Protein AF-A0A6C0K1V7-F1 (afdb_monomer_lite)

pLDDT: mean 80.28, std 16.01, range [31.86, 97.81]

Radius of gyration: 19.81 Å; chains: 1; bounding box: 45×46×51 Å

Foldseek 3Di:
DDQDDPVVLVVVLVPDDDPVVSLVSLLVSLLVDDCVVVVHDDDLVSVLSNLVSCVVCVVVDDPPPVSSVVSLVVVLVVLVVCVVVPPDDLLVVLSSLSVQCSNCQVVVPLVSLVVSVVVLLVLCQVFQDLQLFGNQCVQQQHVLSRLSSLLSSLVSVVSCVVRNPDPDLQQCDQHPNGDGNVSNLVSCQCVLLVVDKGQGRQPHPDPVSVVDPRHRPIDASVSNQSSLVSCCVNDVVSVVSNVSHDD

Sequence (247 aa):
MNPTTPTELLDEISQMDSCFQKKFHLIRLCIDYDPMKYDLPMNLHVFHEFLRVYMVYRSNFRKKDDRILMFVQRFIAYGTSMRDQYHVNHSEYLLFLRLWMFLGILKSDNAMIRQVHLDLIHYLDDHLLNTGMLRNAMEHDSLEYHISDLHRIIRLVRILQSYGYFHFDYLRYKNNNGTSLLKSFGFLLPYLKGEKRHYLYLHTIFQHDRKSPRFGSLWDPVSAKPLLLSAITLHKKIDELLSLLPS

Structure (mmCIF, N/CA/C/O backbone):
data_AF-A0A6C0K1V7-F1
#
_entry.id   AF-A0A6C0K1V7-F1
#
loop_
_atom_site.group_PDB
_atom_site.id
_atom_site.type_symbol
_atom_site.label_atom_id
_atom_site.label_alt_id
_atom_site.label_comp_id
_atom_site.label_asym_id
_atom_site.label_entity_id
_atom_site.label_seq_id
_atom_site.pdbx_PDB_ins_code
_atom_site.Cartn_x
_atom_site.Cartn_y
_atom_site.Cartn_z
_atom_site.occupancy
_atom_site.B_iso_or_equiv
_atom_site.auth_seq_id
_atom_site.auth_comp_id
_atom_site.auth_asym_id
_atom_site.auth_atom_id
_atom_site.pdbx_PDB_model_num
ATOM 1 N N . MET A 1 1 ? -10.021 -28.910 24.679 1.00 34.22 1 MET A N 1
ATOM 2 C CA . MET A 1 1 ? -9.639 -29.365 23.327 1.00 34.22 1 MET A CA 1
ATOM 3 C C . MET A 1 1 ? -8.235 -28.852 23.062 1.00 34.22 1 MET A C 1
ATOM 5 O O . MET A 1 1 ? -7.955 -27.723 23.450 1.00 34.22 1 MET A O 1
ATOM 9 N N . ASN A 1 2 ? -7.352 -29.707 22.545 1.00 31.86 2 ASN A N 1
ATOM 10 C CA . ASN A 1 2 ? -5.963 -29.356 22.224 1.00 31.86 2 ASN A CA 1
ATOM 11 C C . ASN A 1 2 ? -5.915 -28.261 21.143 1.00 31.86 2 ASN A C 1
ATOM 13 O O . ASN A 1 2 ? -6.859 -28.183 20.355 1.00 31.86 2 ASN A O 1
ATOM 17 N N . PRO A 1 3 ? -4.863 -27.422 21.093 1.00 37.28 3 PRO A N 1
ATOM 18 C CA . PRO A 1 3 ? -4.734 -26.430 20.035 1.00 37.28 3 PRO A CA 1
ATOM 19 C C . PRO A 1 3 ? -4.478 -27.156 18.709 1.00 37.28 3 PRO A C 1
ATOM 21 O O . PRO A 1 3 ? -3.504 -27.896 18.582 1.00 37.28 3 PRO A O 1
ATOM 24 N N . THR A 1 4 ? -5.383 -26.974 17.749 1.00 49.06 4 THR A N 1
ATOM 25 C CA . THR A 1 4 ? -5.238 -27.440 16.368 1.00 49.06 4 THR A CA 1
ATOM 26 C C . THR A 1 4 ? -4.077 -26.710 15.702 1.00 49.06 4 THR A C 1
ATOM 28 O O . THR A 1 4 ? -3.857 -25.514 15.913 1.00 49.06 4 THR A O 1
ATOM 31 N N . THR A 1 5 ? -3.299 -27.436 14.909 1.00 49.84 5 THR A N 1
ATOM 32 C CA . THR A 1 5 ? -2.197 -26.855 14.140 1.00 49.84 5 THR A CA 1
ATOM 33 C C . THR A 1 5 ? -2.743 -25.896 13.065 1.00 49.84 5 THR A C 1
ATOM 35 O O . THR A 1 5 ? -3.870 -26.074 12.595 1.00 49.84 5 THR A O 1
ATOM 38 N N . PRO A 1 6 ? -1.969 -24.882 12.620 1.00 43.38 6 PRO A N 1
ATOM 39 C CA . PRO A 1 6 ? -2.390 -23.955 11.560 1.00 43.38 6 PRO A CA 1
ATOM 40 C C . PRO A 1 6 ? -2.862 -24.639 10.268 1.00 43.38 6 PRO A C 1
ATOM 42 O O . PRO A 1 6 ? -3.682 -24.079 9.546 1.00 43.38 6 PRO A O 1
ATOM 45 N N . THR A 1 7 ? -2.363 -25.843 9.983 1.00 43.53 7 THR A N 1
ATOM 46 C CA . THR A 1 7 ? -2.723 -26.630 8.799 1.00 43.53 7 THR A CA 1
ATOM 47 C C . THR A 1 7 ? -4.112 -27.260 8.933 1.00 43.53 7 THR A C 1
ATOM 49 O O . THR A 1 7 ? -4.932 -27.111 8.034 1.00 43.53 7 THR A O 1
ATOM 52 N N . GLU A 1 8 ? -4.430 -27.857 10.085 1.00 46.50 8 GLU A N 1
ATOM 53 C CA . GLU A 1 8 ? -5.755 -28.444 10.365 1.00 46.50 8 GLU A CA 1
ATOM 54 C C . GLU A 1 8 ? -6.866 -27.378 10.370 1.00 46.50 8 GLU A C 1
ATOM 56 O O . GLU A 1 8 ? -7.993 -27.621 9.941 1.00 46.50 8 GLU A O 1
ATOM 61 N N . LEU A 1 9 ? -6.525 -26.158 10.796 1.00 50.16 9 LEU A N 1
ATOM 62 C CA . LEU A 1 9 ? -7.406 -24.988 10.765 1.00 50.16 9 LEU A CA 1
ATOM 63 C C . LEU A 1 9 ? -7.797 -24.582 9.337 1.00 50.16 9 LEU A C 1
ATOM 65 O O . LEU A 1 9 ? -8.953 -24.244 9.076 1.00 50.16 9 LEU A O 1
ATOM 69 N N . LEU A 1 10 ? -6.839 -24.599 8.406 1.00 47.59 10 LEU A N 1
ATOM 70 C CA . LEU A 1 10 ? -7.075 -24.237 7.006 1.00 47.59 10 LEU A CA 1
ATOM 71 C C . LEU A 1 10 ? -7.935 -25.283 6.287 1.00 47.59 10 LEU A C 1
ATOM 73 O O . LEU A 1 10 ? -8.787 -24.909 5.474 1.00 47.59 10 LEU A O 1
ATOM 77 N N . ASP A 1 11 ? -7.776 -26.558 6.643 1.00 51.25 11 ASP A N 1
ATOM 78 C CA . ASP A 1 11 ? -8.581 -27.654 6.109 1.00 51.25 11 ASP A CA 1
ATOM 79 C C . ASP A 1 11 ? -10.046 -27.562 6.568 1.00 51.25 11 ASP A C 1
ATOM 81 O O . ASP A 1 11 ? -10.944 -27.655 5.729 1.00 51.25 11 ASP A O 1
ATOM 85 N N . GLU A 1 12 ? -10.326 -27.252 7.840 1.00 49.56 12 GLU A N 1
ATOM 86 C CA . GLU A 1 12 ? -11.704 -27.011 8.314 1.00 49.56 12 GLU A CA 1
ATOM 87 C C . GLU A 1 12 ? -12.371 -25.816 7.613 1.00 49.56 12 GLU A C 1
ATOM 89 O O . GLU A 1 12 ? -13.542 -25.872 7.228 1.00 49.56 12 GLU A O 1
ATOM 94 N N . ILE A 1 13 ? -11.628 -24.724 7.403 1.00 50.19 13 ILE A N 1
ATOM 95 C CA . ILE A 1 13 ? -12.128 -23.531 6.703 1.00 50.19 13 ILE A CA 1
ATOM 96 C C . ILE A 1 13 ? -12.437 -23.853 5.232 1.00 50.19 13 ILE A C 1
ATOM 98 O O . ILE A 1 13 ? -13.369 -23.286 4.646 1.00 50.19 13 ILE A O 1
ATOM 102 N N . SER A 1 14 ? -11.680 -24.759 4.610 1.00 52.41 14 SER A N 1
ATOM 103 C CA . SER A 1 14 ? -11.888 -25.143 3.213 1.00 52.41 14 SER A CA 1
ATOM 104 C C . SER A 1 14 ? -13.256 -25.808 2.990 1.00 52.41 14 SER A C 1
ATOM 106 O O . SER A 1 14 ? -13.900 -25.506 1.981 1.00 52.41 14 SER A O 1
ATOM 108 N N . GLN A 1 15 ? -13.749 -26.571 3.974 1.00 54.84 15 GLN A N 1
ATOM 109 C CA . GLN A 1 15 ? -14.965 -27.392 3.889 1.00 54.84 15 GLN A CA 1
ATOM 110 C C . GLN A 1 15 ? -16.284 -26.658 4.186 1.00 54.84 15 GLN A C 1
ATOM 112 O O . GLN A 1 15 ? -17.349 -27.239 4.020 1.00 54.84 15 GLN A O 1
ATOM 117 N N . MET A 1 16 ? -16.263 -25.394 4.621 1.00 66.25 16 MET A N 1
ATOM 118 C CA . MET A 1 16 ? -17.508 -24.674 4.940 1.00 66.25 16 MET A CA 1
ATOM 119 C C . MET A 1 16 ? -18.212 -24.114 3.692 1.00 66.25 16 MET A C 1
ATOM 121 O O . MET A 1 16 ? -17.565 -23.606 2.778 1.00 66.25 16 MET A O 1
ATOM 125 N N . ASP A 1 17 ? -19.544 -24.109 3.677 1.00 47.03 17 ASP A N 1
ATOM 126 C CA . ASP A 1 17 ? -20.318 -23.790 2.464 1.00 47.03 17 ASP A CA 1
ATOM 127 C C . ASP A 1 17 ? -20.457 -22.290 2.160 1.00 47.03 17 ASP A C 1
ATOM 129 O O . ASP A 1 17 ? -20.729 -21.902 1.024 1.00 47.03 17 ASP A O 1
ATOM 133 N N . SER A 1 18 ? -20.235 -21.402 3.139 1.00 65.19 18 SER A N 1
ATOM 134 C CA . SER A 1 18 ? -20.349 -19.952 2.923 1.00 65.19 18 SER A CA 1
ATOM 135 C C . SER A 1 18 ? -19.128 -19.157 3.383 1.00 65.19 18 SER A C 1
ATOM 137 O O . SER A 1 18 ? -18.539 -19.394 4.436 1.00 65.19 18 SER A O 1
ATOM 139 N N . CYS A 1 19 ? -18.785 -18.118 2.614 1.00 55.62 19 CYS A N 1
ATOM 140 C CA . CYS A 1 19 ? -17.729 -17.156 2.955 1.00 55.62 19 CYS A CA 1
ATOM 141 C C . CYS A 1 19 ? -17.974 -16.479 4.320 1.00 55.62 19 CYS A C 1
ATOM 143 O O . CYS A 1 19 ? -17.026 -16.123 5.019 1.00 55.62 19 CYS A O 1
ATOM 145 N N . PHE A 1 20 ? -19.241 -16.337 4.722 1.00 52.03 20 PHE A N 1
ATOM 146 C CA . PHE A 1 20 ? -19.631 -15.822 6.032 1.00 52.03 20 PHE A CA 1
ATOM 147 C C . PHE A 1 20 ? -19.302 -16.809 7.162 1.00 52.03 20 PHE A C 1
ATOM 149 O O . PHE A 1 20 ? -18.640 -16.418 8.120 1.00 52.03 20 PHE A O 1
ATOM 156 N N . GLN A 1 21 ? -19.669 -18.089 7.027 1.00 59.97 21 GLN A N 1
ATOM 157 C CA . GLN A 1 21 ? -19.327 -19.126 8.011 1.00 59.97 21 GLN A CA 1
ATOM 158 C C . GLN A 1 21 ? -17.813 -19.330 8.115 1.00 59.97 21 GLN A C 1
ATOM 160 O O . GLN A 1 21 ? -17.299 -19.361 9.228 1.00 59.97 21 GLN A O 1
ATOM 165 N N . LYS A 1 22 ? -17.087 -19.331 6.986 1.00 61.38 22 LYS A N 1
ATOM 166 C CA . LYS A 1 22 ? -15.612 -19.384 6.965 1.00 61.38 22 LYS A CA 1
ATOM 167 C C . LYS A 1 22 ? -14.988 -18.263 7.789 1.00 61.38 22 LYS A C 1
ATOM 169 O O . LYS A 1 22 ? -14.119 -18.506 8.617 1.00 61.38 22 LYS A O 1
ATOM 174 N N . LYS A 1 23 ? -15.451 -17.025 7.586 1.00 59.00 23 LYS A N 1
ATOM 175 C CA . LYS A 1 23 ? -14.943 -15.834 8.288 1.00 59.00 23 LYS A CA 1
ATOM 176 C C . LYS A 1 23 ? -15.337 -15.804 9.767 1.00 59.00 23 LYS A C 1
ATOM 178 O O . LYS A 1 23 ? -14.547 -15.351 10.589 1.00 59.00 23 LYS A O 1
ATOM 183 N N . PHE A 1 24 ? -16.529 -16.291 10.105 1.00 61.25 24 PHE A N 1
ATOM 184 C CA . PHE A 1 24 ? -17.003 -16.388 11.486 1.00 61.25 24 PHE A CA 1
ATOM 185 C C . PHE A 1 24 ? -16.270 -17.489 12.269 1.00 61.25 24 PHE A C 1
ATOM 187 O O . PHE A 1 24 ? -15.905 -17.278 13.424 1.00 61.25 24 PHE A O 1
ATOM 194 N N . HIS A 1 25 ? -15.980 -18.626 11.629 1.00 64.69 25 HIS A N 1
ATOM 195 C CA . HIS A 1 25 ? -15.131 -19.678 12.194 1.00 64.69 25 HIS A CA 1
ATOM 196 C C . HIS A 1 25 ? -13.715 -19.165 12.434 1.00 64.69 25 HIS A C 1
ATOM 198 O O . HIS A 1 25 ? -13.193 -19.328 13.526 1.00 64.69 25 HIS A O 1
ATOM 204 N N . LEU A 1 26 ? -13.140 -18.422 11.483 1.00 61.44 26 LEU A N 1
ATOM 205 C CA . LEU A 1 26 ? -11.826 -17.787 11.638 1.00 61.44 26 LEU A CA 1
ATOM 206 C C . LEU A 1 26 ? -11.765 -16.843 12.851 1.00 61.44 26 LEU A C 1
ATOM 208 O O . LEU A 1 26 ? -10.796 -16.862 13.601 1.00 61.44 26 LEU A O 1
ATOM 212 N N . ILE A 1 27 ? -12.820 -16.053 13.079 1.00 62.84 27 ILE A N 1
ATOM 213 C CA . ILE A 1 27 ? -12.952 -15.221 14.285 1.00 62.84 27 ILE A CA 1
ATOM 214 C C . ILE A 1 27 ? -12.975 -16.084 15.545 1.00 62.84 27 ILE A C 1
ATOM 216 O O . ILE A 1 27 ? -12.261 -15.781 16.495 1.00 62.84 27 ILE A O 1
ATOM 220 N N . ARG A 1 28 ? -13.774 -17.154 15.555 1.00 63.22 28 ARG A N 1
ATOM 221 C CA . ARG A 1 28 ? -13.895 -18.059 16.703 1.00 63.22 28 ARG A CA 1
ATOM 222 C C . ARG A 1 28 ? -12.568 -18.745 17.030 1.00 63.22 28 ARG A C 1
ATOM 224 O O . ARG A 1 28 ? -12.167 -18.773 18.186 1.00 63.22 28 ARG A O 1
ATOM 231 N N . LEU A 1 29 ? -11.850 -19.189 16.007 1.00 62.19 29 LEU A N 1
ATOM 232 C CA . LEU A 1 29 ? -10.531 -19.797 16.121 1.00 62.19 29 LEU A CA 1
ATOM 233 C C . LEU A 1 29 ? -9.482 -18.806 16.637 1.00 62.19 29 LEU A C 1
ATOM 235 O O . LEU A 1 29 ? -8.700 -19.165 17.505 1.00 62.19 29 LEU A O 1
ATOM 239 N N . CYS A 1 30 ? -9.502 -17.547 16.189 1.00 60.88 30 CYS A N 1
ATOM 240 C CA . CYS A 1 30 ? -8.636 -16.497 16.738 1.00 60.88 30 CYS A CA 1
ATOM 241 C C . CYS A 1 30 ? -8.960 -16.138 18.200 1.00 60.88 30 CYS A C 1
ATOM 243 O O . CYS A 1 30 ? -8.092 -15.630 18.896 1.00 60.88 30 CYS A O 1
ATOM 245 N N . ILE A 1 31 ? -10.196 -16.359 18.664 1.00 60.88 31 ILE A N 1
ATOM 246 C CA . ILE A 1 31 ? -10.579 -16.165 20.074 1.00 60.88 31 ILE A CA 1
ATOM 247 C C . ILE A 1 31 ? -10.103 -17.343 20.927 1.00 60.88 31 ILE A C 1
ATOM 249 O O . ILE A 1 31 ? -9.635 -17.144 22.046 1.00 60.88 31 ILE A O 1
ATOM 253 N N . ASP A 1 32 ? -10.251 -18.564 20.411 1.00 61.41 32 ASP A N 1
ATOM 254 C CA . ASP A 1 32 ? -9.863 -19.787 21.115 1.00 61.41 32 ASP A CA 1
ATOM 255 C C . ASP A 1 32 ? -8.330 -19.985 21.107 1.00 61.41 32 ASP A C 1
ATOM 257 O O . ASP A 1 32 ? -7.765 -20.572 22.034 1.00 61.41 32 ASP A O 1
ATOM 261 N N . TYR A 1 33 ? -7.642 -19.427 20.107 1.00 58.75 33 TYR A N 1
ATOM 262 C CA . TYR A 1 33 ? -6.191 -19.312 20.035 1.00 58.75 33 TYR A CA 1
ATOM 263 C C . TYR A 1 33 ? -5.737 -18.015 20.717 1.00 58.75 33 TYR A C 1
ATOM 265 O O . TYR A 1 33 ? -5.764 -16.947 20.118 1.00 58.75 33 TYR A O 1
ATOM 273 N N . ASP A 1 34 ? -5.316 -18.097 21.982 1.00 59.75 34 ASP A N 1
ATOM 274 C CA . ASP A 1 34 ? -4.749 -16.964 22.724 1.00 59.75 34 ASP A CA 1
ATOM 275 C C . ASP A 1 34 ? -3.219 -16.919 22.524 1.00 59.75 34 ASP A C 1
ATOM 277 O O . ASP A 1 34 ? -2.497 -17.590 23.265 1.00 59.75 34 ASP A O 1
ATOM 281 N N . PRO A 1 35 ? -2.678 -16.159 21.549 1.00 54.22 35 PRO A N 1
ATOM 282 C CA . PRO A 1 35 ? -1.235 -16.098 21.309 1.00 54.22 35 PRO A CA 1
ATOM 283 C C . PRO A 1 35 ? -0.449 -15.610 22.536 1.00 54.22 35 PRO A C 1
ATOM 285 O O . PRO A 1 35 ? 0.713 -15.975 22.682 1.00 54.22 35 PRO A O 1
ATOM 288 N N . MET A 1 36 ? -1.085 -14.869 23.457 1.00 55.22 36 MET A N 1
ATOM 289 C CA . MET A 1 36 ? -0.475 -14.443 24.725 1.00 55.22 36 MET A CA 1
ATOM 290 C C . MET A 1 36 ? -0.367 -15.579 25.745 1.00 55.22 36 MET A C 1
ATOM 292 O O . MET A 1 36 ? 0.518 -15.559 26.592 1.00 55.22 36 MET A O 1
ATOM 296 N N . LYS A 1 37 ? -1.254 -16.578 25.682 1.00 58.06 37 LYS A N 1
ATOM 297 C CA . LYS A 1 37 ? -1.189 -17.763 26.548 1.00 58.06 37 LYS A CA 1
ATOM 298 C C . LYS A 1 37 ? -0.054 -18.705 26.147 1.00 58.06 37 LYS A C 1
ATOM 300 O O . LYS A 1 37 ? 0.434 -19.454 26.988 1.00 58.06 37 LYS A O 1
ATOM 305 N N . TYR A 1 38 ? 0.327 -18.690 24.873 1.00 54.53 38 TYR A N 1
ATOM 306 C CA . TYR A 1 38 ? 1.280 -19.642 24.304 1.00 54.53 38 TYR A CA 1
ATOM 307 C C . TYR A 1 38 ? 2.647 -19.032 23.977 1.00 54.53 38 TYR A C 1
ATOM 309 O O . TYR A 1 38 ? 3.495 -19.751 23.461 1.00 54.53 38 TYR A O 1
ATOM 317 N N . ASP A 1 39 ? 2.863 -17.746 24.277 1.00 55.47 39 ASP A N 1
ATOM 318 C CA . ASP A 1 39 ? 4.100 -17.009 23.964 1.00 55.47 39 ASP A CA 1
ATOM 319 C C . ASP A 1 39 ? 4.527 -17.174 22.491 1.00 55.47 39 ASP A C 1
ATOM 321 O O . ASP A 1 39 ? 5.703 -17.263 22.139 1.00 55.47 39 ASP A O 1
ATOM 325 N N . LEU A 1 40 ? 3.530 -17.284 21.604 1.00 52.06 40 LEU A N 1
ATOM 326 C CA . LEU A 1 40 ? 3.755 -17.511 20.183 1.00 52.06 40 LEU A CA 1
ATOM 327 C C . LEU A 1 40 ? 3.828 -16.163 19.463 1.00 52.06 40 LEU A C 1
ATOM 329 O O . LEU A 1 40 ? 2.937 -15.325 19.655 1.00 52.06 40 LEU A O 1
ATOM 333 N N . PRO A 1 41 ? 4.833 -15.950 18.591 1.00 57.72 41 PRO A N 1
ATOM 334 C CA . PRO A 1 41 ? 4.918 -14.734 17.801 1.00 57.72 41 PRO A CA 1
ATOM 335 C C . PRO A 1 41 ? 3.650 -14.604 16.958 1.00 57.72 41 PRO A C 1
ATOM 337 O O . PRO A 1 41 ? 3.288 -15.488 16.175 1.00 57.72 41 PRO A O 1
ATOM 340 N N . MET A 1 42 ? 2.925 -13.509 17.165 1.00 64.31 42 MET A N 1
ATOM 341 C CA . MET A 1 42 ? 1.619 -13.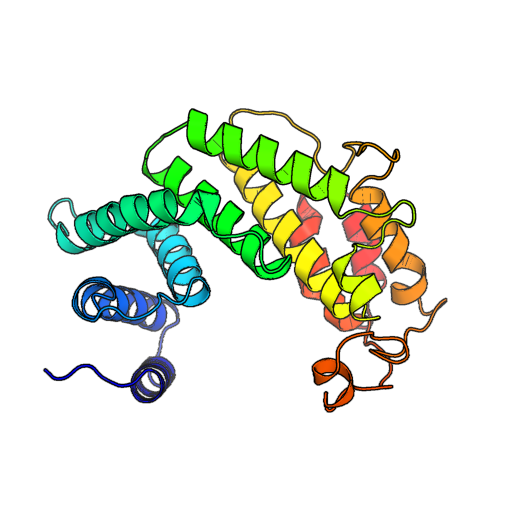338 16.554 1.00 64.31 42 MET A CA 1
ATOM 342 C C . MET A 1 42 ? 1.761 -13.020 15.068 1.00 64.31 42 MET A C 1
ATOM 344 O O . MET A 1 42 ? 2.436 -12.068 14.680 1.00 64.31 42 MET A O 1
ATOM 348 N N . ASN A 1 43 ? 1.077 -13.786 14.219 1.00 72.44 43 ASN A N 1
ATOM 349 C CA . ASN A 1 43 ? 1.079 -13.532 12.786 1.00 72.44 43 ASN A CA 1
ATOM 350 C C . ASN A 1 43 ? 0.224 -12.289 12.459 1.00 72.44 43 ASN A C 1
ATOM 352 O O . ASN A 1 43 ? -1.010 -12.350 12.444 1.00 72.44 43 ASN A O 1
ATOM 356 N N . LEU A 1 44 ? 0.886 -11.164 12.159 1.00 72.88 44 LEU A N 1
ATOM 357 C CA . LEU A 1 44 ? 0.238 -9.886 11.832 1.00 72.88 44 LEU A CA 1
ATOM 358 C C . LEU A 1 44 ? -0.758 -9.986 10.663 1.00 72.88 44 LEU A C 1
ATOM 360 O O . LEU A 1 44 ? -1.724 -9.223 10.616 1.00 72.88 44 LEU A O 1
ATOM 364 N N . HIS A 1 45 ? -0.561 -10.918 9.723 1.00 74.50 45 HIS A N 1
ATOM 365 C CA . HIS A 1 45 ? -1.477 -11.113 8.598 1.00 74.50 45 HIS A CA 1
ATOM 366 C C . HIS A 1 45 ? -2.804 -11.727 9.038 1.00 74.50 45 HIS A C 1
ATOM 368 O O . HIS A 1 45 ? -3.861 -11.222 8.661 1.00 74.50 45 HIS A O 1
ATOM 374 N N . VAL A 1 46 ? -2.756 -12.780 9.859 1.00 72.44 46 VAL A N 1
ATOM 375 C CA . VAL A 1 46 ? -3.960 -13.423 10.415 1.00 72.44 46 VAL A CA 1
ATOM 376 C C . VAL A 1 46 ? -4.755 -12.405 11.224 1.00 72.44 46 VAL A C 1
ATOM 378 O O . VAL A 1 46 ? -5.969 -12.270 11.066 1.00 72.44 46 VAL A O 1
ATOM 381 N N . PHE A 1 47 ? -4.052 -11.617 12.033 1.00 74.12 47 PHE A N 1
ATOM 382 C CA . PHE A 1 47 ? -4.684 -10.607 12.861 1.00 74.12 47 PHE A CA 1
ATOM 383 C C . PHE A 1 47 ? -5.286 -9.448 12.051 1.00 74.12 47 PHE A C 1
ATOM 385 O O . PHE A 1 47 ? -6.394 -8.990 12.331 1.00 74.12 47 PHE A O 1
ATOM 392 N N . HIS A 1 48 ? -4.599 -8.993 11.002 1.00 77.69 48 HIS A N 1
ATOM 393 C CA . HIS A 1 48 ? -5.148 -8.000 10.083 1.00 77.69 48 HIS A CA 1
ATOM 394 C C . HIS A 1 48 ? -6.476 -8.457 9.471 1.00 77.69 48 HIS A C 1
ATOM 396 O O . HIS A 1 48 ? -7.433 -7.681 9.401 1.00 77.69 48 HIS A O 1
ATOM 402 N N . GLU A 1 49 ? -6.543 -9.715 9.041 1.00 75.25 49 GLU A N 1
ATOM 403 C CA . GLU A 1 49 ? -7.772 -10.289 8.503 1.00 75.25 49 GLU A CA 1
ATOM 404 C C . GLU A 1 49 ? -8.869 -10.380 9.564 1.00 75.25 49 GLU A C 1
ATOM 406 O O . GLU A 1 49 ? -10.002 -9.978 9.291 1.00 75.25 49 GLU A O 1
ATOM 411 N N . PHE A 1 50 ? -8.526 -10.793 10.786 1.00 77.31 50 PHE A N 1
ATOM 412 C CA . PHE A 1 50 ? -9.446 -10.772 11.921 1.00 77.31 50 PHE A CA 1
ATOM 413 C C . PHE A 1 50 ? -10.037 -9.376 12.152 1.00 77.31 50 PHE A C 1
ATOM 415 O O . PHE A 1 50 ? -11.259 -9.236 12.154 1.00 77.31 50 PHE A O 1
ATOM 422 N N . LEU A 1 51 ? -9.208 -8.331 12.285 1.00 77.88 51 LEU A N 1
ATOM 423 C CA . LEU A 1 51 ? -9.699 -6.971 12.536 1.00 77.88 51 LEU A CA 1
ATOM 424 C C . LEU A 1 51 ? -10.589 -6.461 11.412 1.00 77.88 51 LEU A C 1
ATOM 426 O O . LEU A 1 51 ? -11.614 -5.836 11.677 1.00 77.88 51 LEU A O 1
ATOM 430 N N . ARG A 1 52 ? -10.226 -6.746 10.159 1.00 77.50 52 ARG A N 1
ATOM 431 C CA . ARG A 1 52 ? -11.028 -6.351 9.001 1.00 77.50 52 ARG A CA 1
ATOM 432 C C . ARG A 1 52 ? -12.423 -6.969 9.062 1.00 77.50 52 ARG A C 1
ATOM 434 O O . ARG A 1 52 ? -13.407 -6.276 8.816 1.00 77.50 52 ARG A O 1
ATOM 441 N N . VAL A 1 53 ? -12.515 -8.257 9.392 1.00 77.06 53 VAL A N 1
ATOM 442 C CA . VAL A 1 53 ? -13.802 -8.948 9.539 1.00 77.06 53 VAL A CA 1
ATOM 443 C C . VAL A 1 53 ? -14.549 -8.421 10.767 1.00 77.06 53 VAL A C 1
ATOM 445 O O . VAL A 1 53 ? -15.721 -8.065 10.654 1.00 77.06 53 VAL A O 1
ATOM 448 N N . TYR A 1 54 ? -13.875 -8.287 11.910 1.00 78.06 54 TYR A N 1
ATOM 449 C CA . TYR A 1 54 ? -14.461 -7.750 13.135 1.00 78.06 54 TYR A CA 1
ATOM 450 C C . TYR A 1 54 ? -15.069 -6.363 12.912 1.00 78.06 54 TYR A C 1
ATOM 452 O O . TYR A 1 54 ? -16.224 -6.152 13.256 1.00 78.06 54 TYR A O 1
ATOM 460 N N . MET A 1 55 ? -14.357 -5.434 12.267 1.00 78.62 55 MET A N 1
ATOM 461 C CA . MET A 1 55 ? -14.861 -4.082 12.000 1.00 78.62 55 MET A CA 1
ATOM 462 C C . MET A 1 55 ? -16.157 -4.058 11.185 1.00 78.62 55 MET A C 1
ATOM 464 O O . MET A 1 55 ? -17.006 -3.206 11.440 1.00 78.62 55 MET A O 1
ATOM 468 N N . VAL A 1 56 ? -16.318 -4.982 10.233 1.00 78.62 56 VAL A N 1
ATOM 469 C CA . VAL A 1 56 ? -17.531 -5.091 9.407 1.00 78.62 56 VAL A CA 1
ATOM 470 C C . VAL A 1 56 ? -18.700 -5.655 10.212 1.00 78.62 56 VAL A C 1
ATOM 472 O O . VAL A 1 56 ? -19.818 -5.167 10.090 1.00 78.62 56 VAL A O 1
ATOM 475 N N . TYR A 1 57 ? -18.449 -6.658 11.055 1.00 76.31 57 TYR A N 1
ATOM 476 C CA . TYR A 1 57 ? -19.500 -7.372 11.785 1.00 76.31 57 TYR A CA 1
ATOM 477 C C . TYR A 1 57 ? -19.658 -6.929 13.240 1.00 76.31 57 TYR A C 1
ATOM 479 O O . TYR A 1 57 ? -20.439 -7.531 13.972 1.00 76.31 57 TYR A O 1
ATOM 487 N N . ARG A 1 58 ? -18.959 -5.874 13.683 1.00 75.69 58 ARG A N 1
ATOM 488 C CA . ARG A 1 58 ? -18.935 -5.481 15.101 1.00 75.69 58 ARG A CA 1
ATOM 489 C C . ARG A 1 58 ? -20.305 -5.169 15.691 1.00 75.69 58 ARG A C 1
ATOM 491 O O . ARG A 1 58 ? -20.525 -5.425 16.866 1.00 75.69 58 ARG A O 1
ATOM 498 N N . SER A 1 59 ? -21.228 -4.663 14.874 1.00 75.12 59 SER A N 1
ATOM 499 C CA . SER A 1 59 ? -22.625 -4.419 15.256 1.00 75.12 59 SER A CA 1
ATOM 500 C C . SER A 1 59 ? -23.409 -5.698 15.553 1.00 75.12 59 SER A C 1
ATOM 502 O O . SER A 1 59 ? -24.433 -5.641 16.227 1.00 75.12 59 SER A O 1
ATOM 504 N N . ASN A 1 60 ? -22.948 -6.840 15.040 1.00 72.94 60 ASN A N 1
ATOM 505 C CA . ASN A 1 60 ? -23.608 -8.133 15.180 1.00 72.94 60 ASN A CA 1
ATOM 506 C C . ASN A 1 60 ? -23.134 -8.880 16.436 1.00 72.94 60 ASN A C 1
ATOM 508 O O . ASN A 1 60 ? -23.826 -9.795 16.886 1.00 72.94 60 ASN A O 1
ATOM 512 N N . PHE A 1 61 ? -21.992 -8.497 17.019 1.00 66.81 61 PHE A N 1
ATOM 513 C CA . PHE A 1 61 ? -21.554 -9.023 18.313 1.00 66.81 61 PHE A CA 1
ATOM 514 C C . PHE A 1 61 ? -22.348 -8.340 19.432 1.00 66.81 61 PHE A C 1
ATOM 516 O O . PHE A 1 61 ? -22.463 -7.114 19.492 1.00 66.81 61 PHE A O 1
ATOM 523 N N . ARG A 1 62 ? -22.954 -9.134 20.321 1.00 59.59 62 ARG A N 1
ATOM 524 C CA . ARG A 1 62 ? -23.731 -8.599 21.451 1.00 59.59 62 ARG A CA 1
ATOM 525 C C . ARG A 1 62 ? -22.770 -8.042 22.507 1.00 59.59 62 ARG A C 1
ATOM 527 O O . ARG A 1 62 ? -21.651 -8.521 22.642 1.00 59.59 62 ARG A O 1
ATOM 534 N N . LYS A 1 63 ? -23.250 -7.125 23.361 1.00 55.06 63 LYS A N 1
ATOM 535 C CA . LYS A 1 63 ? -22.526 -6.565 24.533 1.00 55.06 63 LYS A CA 1
ATOM 536 C C . LYS A 1 63 ? -21.946 -7.599 25.532 1.00 55.06 63 LYS A C 1
ATOM 538 O O . LYS A 1 63 ? -21.354 -7.182 26.512 1.00 55.06 63 LYS A O 1
ATOM 543 N N . LYS A 1 64 ? -22.150 -8.907 25.327 1.00 47.34 64 LYS A N 1
ATOM 544 C CA . LYS A 1 64 ? -21.673 -10.007 26.186 1.00 47.34 64 LYS A CA 1
ATOM 545 C C . LYS A 1 64 ? -20.522 -10.823 25.576 1.00 47.34 64 LYS A C 1
ATOM 547 O O . LYS A 1 64 ? -20.102 -11.803 26.183 1.00 47.34 64 LYS A O 1
ATOM 552 N N . ASP A 1 65 ? -20.002 -10.456 24.403 1.00 61.25 65 ASP A N 1
ATOM 553 C CA . ASP A 1 65 ? -18.801 -11.095 23.843 1.00 61.25 65 ASP A CA 1
ATOM 554 C C . ASP A 1 65 ? -17.516 -10.495 24.441 1.00 61.25 65 ASP A C 1
ATOM 556 O O . ASP A 1 65 ? -16.620 -10.029 23.733 1.00 61.25 65 ASP A O 1
ATOM 560 N N . ASP A 1 66 ? -17.412 -10.537 25.774 1.00 60.97 66 ASP A N 1
ATOM 561 C CA . ASP A 1 66 ? -16.287 -9.994 26.549 1.00 60.97 66 ASP A CA 1
ATOM 562 C C . ASP A 1 66 ? -14.942 -10.563 26.083 1.00 60.97 66 ASP A C 1
ATOM 564 O O . ASP A 1 66 ? -13.931 -9.875 26.115 1.00 60.97 66 ASP A O 1
ATOM 568 N N . ARG A 1 67 ? -14.928 -11.792 25.551 1.00 63.84 67 ARG A N 1
ATOM 569 C CA . ARG A 1 67 ? -13.727 -12.439 24.998 1.00 63.84 67 ARG A CA 1
ATOM 570 C C . ARG A 1 67 ? -13.194 -11.752 23.742 1.00 63.84 67 ARG A C 1
ATOM 572 O O . ARG A 1 67 ? -11.983 -11.619 23.605 1.00 63.84 67 ARG A O 1
ATOM 579 N N . ILE A 1 68 ? -14.072 -11.282 22.851 1.00 65.88 68 ILE A N 1
ATOM 580 C CA . ILE A 1 68 ? -13.662 -10.554 21.640 1.00 65.88 68 ILE A CA 1
ATOM 581 C C . ILE A 1 68 ? -13.104 -9.190 22.031 1.00 65.88 68 ILE A C 1
ATOM 583 O O . ILE A 1 68 ? -12.048 -8.786 21.548 1.00 65.88 68 ILE A O 1
ATOM 587 N N . LEU A 1 69 ? -13.782 -8.502 22.951 1.00 65.81 69 LEU A N 1
ATOM 588 C CA . LEU A 1 69 ? -13.332 -7.214 23.469 1.00 65.81 69 LEU A CA 1
ATOM 589 C C . LEU A 1 69 ? -12.006 -7.343 24.229 1.00 65.81 69 LEU A C 1
ATOM 591 O O . LEU A 1 69 ? -11.098 -6.557 23.976 1.00 65.81 69 LEU A O 1
ATOM 595 N N . MET A 1 70 ? -11.851 -8.357 25.083 1.00 67.81 70 MET A N 1
ATOM 596 C CA . MET A 1 70 ? -10.598 -8.657 25.780 1.00 67.81 70 MET A CA 1
ATOM 597 C C . MET A 1 70 ? -9.470 -9.003 24.806 1.00 67.81 70 MET A C 1
ATOM 599 O O . MET A 1 70 ? -8.357 -8.514 24.982 1.00 67.81 70 MET A O 1
ATOM 603 N N . PHE A 1 71 ? -9.736 -9.806 23.772 1.00 70.56 71 PHE A N 1
ATOM 604 C CA . PHE A 1 71 ? -8.750 -10.126 22.737 1.00 70.56 71 PHE A CA 1
ATOM 605 C C . PHE A 1 71 ? -8.288 -8.862 22.003 1.00 70.56 71 PHE A C 1
ATOM 607 O O . PHE A 1 71 ? -7.090 -8.597 21.907 1.00 70.56 71 PHE A O 1
ATOM 614 N N . VAL A 1 72 ? -9.233 -8.019 21.573 1.00 69.69 72 VAL A N 1
ATOM 615 C CA . VAL A 1 72 ? -8.937 -6.722 20.948 1.00 69.69 72 VAL A CA 1
ATOM 616 C C . VAL A 1 72 ? -8.154 -5.811 21.903 1.00 69.69 72 VAL A C 1
ATOM 618 O O . VAL A 1 72 ? -7.182 -5.194 21.480 1.00 69.69 72 VAL A O 1
ATOM 621 N N . GLN A 1 73 ? -8.509 -5.746 23.190 1.00 71.12 73 GLN A N 1
ATOM 622 C CA . GLN A 1 73 ? -7.809 -4.935 24.198 1.00 71.12 73 GLN A CA 1
ATOM 623 C C . GLN A 1 73 ? -6.378 -5.412 24.468 1.00 71.12 73 GLN A C 1
ATOM 625 O O . GLN A 1 73 ? -5.454 -4.599 24.486 1.00 71.12 73 GLN A O 1
ATOM 630 N N . ARG A 1 74 ? -6.168 -6.721 24.638 1.00 72.06 74 ARG A N 1
ATOM 631 C CA . ARG A 1 74 ? -4.825 -7.305 24.784 1.00 72.06 74 ARG A CA 1
ATOM 632 C C . ARG A 1 74 ? -3.977 -7.041 23.549 1.00 72.06 74 ARG A C 1
ATOM 634 O O . ARG A 1 74 ? -2.796 -6.731 23.665 1.00 72.06 74 ARG A O 1
ATOM 641 N N . PHE A 1 75 ? -4.588 -7.088 22.369 1.00 69.50 75 PHE A N 1
ATOM 642 C CA . PHE A 1 75 ? -3.885 -6.760 21.142 1.00 69.50 75 PHE A CA 1
ATOM 643 C C . PHE A 1 75 ? -3.548 -5.272 21.038 1.00 69.50 75 PHE A C 1
ATOM 645 O O . PHE A 1 75 ? -2.445 -4.935 20.623 1.00 69.50 75 PHE A O 1
ATOM 652 N N . ILE A 1 76 ? -4.453 -4.372 21.436 1.00 68.50 76 ILE A N 1
ATOM 653 C CA . ILE A 1 76 ? -4.141 -2.940 21.544 1.00 68.50 76 ILE A CA 1
ATOM 654 C C . ILE A 1 76 ? -2.874 -2.761 22.390 1.00 68.50 76 ILE A C 1
ATOM 656 O O . ILE A 1 76 ? -1.978 -2.031 21.974 1.00 68.50 76 ILE A O 1
ATOM 660 N N . ALA A 1 77 ? -2.772 -3.450 23.530 1.00 70.12 77 ALA A N 1
ATOM 661 C CA . ALA A 1 77 ? -1.584 -3.399 24.379 1.00 70.12 77 ALA A CA 1
ATOM 662 C C . ALA A 1 77 ? -0.330 -3.935 23.657 1.00 70.12 77 ALA A C 1
ATOM 664 O O . ALA A 1 77 ? 0.685 -3.244 23.633 1.00 70.12 77 ALA A O 1
ATOM 665 N N . TYR A 1 78 ? -0.425 -5.091 22.990 1.00 71.94 78 TYR A N 1
ATOM 666 C CA . TYR A 1 78 ? 0.682 -5.682 22.225 1.00 71.94 78 TYR A CA 1
ATOM 667 C C . TYR A 1 78 ? 1.156 -4.806 21.063 1.00 71.94 78 TYR A C 1
ATOM 669 O O . TYR A 1 78 ? 2.333 -4.487 20.950 1.00 71.94 78 TYR A O 1
ATOM 677 N N . GLY A 1 79 ? 0.244 -4.365 20.195 1.00 65.75 79 GLY A N 1
ATOM 678 C CA . GLY A 1 79 ? 0.585 -3.481 19.085 1.00 65.75 79 GLY A CA 1
ATOM 679 C C . GLY A 1 79 ? 1.248 -2.193 19.577 1.00 65.75 79 GLY A C 1
ATOM 680 O O . GLY A 1 79 ? 2.156 -1.691 18.923 1.00 65.75 79 GLY A O 1
ATOM 681 N N . THR A 1 80 ? 0.834 -1.695 20.751 1.00 66.81 80 THR A N 1
ATOM 682 C CA . THR A 1 80 ? 1.431 -0.504 21.370 1.00 66.81 80 THR A CA 1
ATOM 683 C C . THR A 1 80 ? 2.852 -0.767 21.849 1.00 66.81 80 THR A C 1
ATOM 685 O O . THR A 1 80 ? 3.720 0.063 21.598 1.00 66.81 80 THR A O 1
ATOM 688 N N . SER A 1 81 ? 3.121 -1.920 22.469 1.00 68.31 81 SER A N 1
ATOM 689 C CA . SER A 1 81 ? 4.478 -2.284 22.900 1.00 68.31 81 SER A CA 1
ATOM 690 C C . SER A 1 81 ? 5.422 -2.592 21.737 1.00 68.31 81 SER A C 1
ATOM 692 O O . SER A 1 81 ? 6.635 -2.486 21.885 1.00 68.31 81 SER A O 1
ATOM 694 N N . MET A 1 82 ? 4.879 -2.975 20.580 1.00 65.81 82 MET A N 1
ATOM 695 C CA . MET A 1 82 ? 5.666 -3.316 19.395 1.00 65.81 82 MET A CA 1
ATOM 696 C C . MET A 1 82 ? 5.982 -2.120 18.487 1.00 65.81 82 MET A C 1
ATOM 698 O O . MET A 1 82 ? 6.723 -2.283 17.518 1.00 65.81 82 MET A O 1
ATOM 702 N N . ARG A 1 83 ? 5.431 -0.929 18.762 1.00 67.25 83 ARG A N 1
ATOM 703 C CA . ARG A 1 83 ? 5.575 0.252 17.893 1.00 67.25 83 ARG A CA 1
ATOM 704 C C . ARG A 1 83 ? 7.031 0.577 17.562 1.00 67.25 83 ARG A C 1
ATOM 706 O O . ARG A 1 83 ? 7.336 0.853 16.408 1.00 67.25 83 ARG A O 1
ATOM 713 N N . ASP A 1 84 ? 7.905 0.480 18.555 1.00 65.25 84 ASP A N 1
ATOM 714 C CA . ASP A 1 84 ? 9.314 0.864 18.427 1.00 65.25 84 ASP A CA 1
ATOM 715 C C . ASP A 1 84 ? 10.195 -0.273 17.871 1.00 65.25 84 ASP A C 1
ATOM 717 O O . ASP A 1 84 ? 11.396 -0.106 17.680 1.00 65.25 84 ASP A O 1
ATOM 721 N N . GLN A 1 85 ? 9.611 -1.451 17.617 1.00 64.12 85 GLN A N 1
ATOM 722 C CA . GLN A 1 85 ? 10.339 -2.657 17.202 1.00 64.12 85 GLN A CA 1
ATOM 723 C C . GLN A 1 85 ? 10.237 -2.931 15.694 1.00 64.12 85 GLN A C 1
ATOM 725 O O . GLN A 1 85 ? 11.070 -3.646 15.134 1.00 64.12 85 GLN A O 1
ATOM 730 N N . TYR A 1 86 ? 9.243 -2.361 15.006 1.00 61.16 86 TYR A N 1
ATOM 731 C CA . TYR A 1 86 ? 9.015 -2.614 13.582 1.00 61.16 86 TYR A CA 1
ATOM 732 C C . TYR A 1 86 ? 9.751 -1.609 12.692 1.00 61.16 86 TYR A C 1
ATOM 734 O O . TYR A 1 86 ? 9.164 -0.679 12.144 1.00 61.16 86 TYR A O 1
ATOM 742 N N . HIS A 1 87 ? 11.045 -1.868 12.494 1.00 56.78 87 HIS A N 1
ATOM 743 C CA . HIS A 1 87 ? 11.897 -1.174 11.518 1.00 56.78 87 HIS A CA 1
ATOM 744 C C . HIS A 1 87 ? 12.527 -2.118 10.477 1.00 56.78 87 HIS A C 1
ATOM 746 O O . HIS A 1 87 ? 13.443 -1.729 9.760 1.00 56.78 87 HIS A O 1
ATOM 752 N N . VAL A 1 88 ? 12.061 -3.370 10.390 1.00 54.81 88 VAL A N 1
ATOM 753 C CA . VAL A 1 88 ? 12.865 -4.458 9.800 1.00 54.81 88 VAL A CA 1
ATOM 754 C C . VAL A 1 88 ? 12.510 -4.778 8.334 1.00 54.81 88 VAL A C 1
ATOM 756 O O . VAL A 1 88 ? 13.354 -5.295 7.609 1.00 54.81 88 VAL A O 1
ATOM 759 N N . ASN A 1 89 ? 11.306 -4.435 7.846 1.00 69.19 89 ASN A N 1
ATOM 760 C CA . ASN A 1 89 ? 10.887 -4.678 6.453 1.00 69.19 89 ASN A CA 1
ATOM 761 C C . ASN A 1 89 ? 9.754 -3.725 6.004 1.00 69.19 89 ASN A C 1
ATOM 763 O O . ASN A 1 89 ? 8.740 -3.577 6.691 1.00 69.19 89 ASN A O 1
ATOM 767 N N . HIS A 1 90 ? 9.886 -3.136 4.806 1.00 75.50 90 HIS A N 1
ATOM 768 C CA . HIS A 1 90 ? 8.904 -2.250 4.162 1.00 75.50 90 HIS A CA 1
ATOM 769 C C . HIS A 1 90 ? 7.460 -2.785 4.170 1.00 75.50 90 HIS A C 1
ATOM 771 O O . HIS A 1 90 ? 6.519 -2.062 4.511 1.00 75.50 90 HIS A O 1
ATOM 777 N N . SER A 1 91 ? 7.274 -4.053 3.800 1.00 74.25 91 SER A N 1
ATOM 778 C CA . SER A 1 91 ? 5.955 -4.682 3.664 1.00 74.25 91 SER A CA 1
ATOM 779 C C . SER A 1 91 ? 5.282 -4.954 5.015 1.00 74.25 91 SER A C 1
ATOM 781 O O . SER A 1 91 ? 4.047 -4.899 5.108 1.00 74.25 91 SER A O 1
ATOM 783 N N . GLU A 1 92 ? 6.073 -5.232 6.052 1.00 78.56 92 GLU A N 1
ATOM 784 C CA . GLU A 1 92 ? 5.594 -5.429 7.424 1.00 78.56 92 GLU A CA 1
ATOM 785 C C . GLU A 1 92 ? 5.222 -4.100 8.073 1.00 78.56 92 GLU A C 1
ATOM 787 O O . GLU A 1 92 ? 4.172 -4.006 8.705 1.00 78.56 92 GLU A O 1
ATOM 792 N N . TYR A 1 93 ? 6.002 -3.044 7.831 1.00 85.19 93 TYR A N 1
ATOM 793 C CA . TYR A 1 93 ? 5.698 -1.712 8.347 1.00 85.19 93 TYR A CA 1
ATOM 794 C C . TYR A 1 93 ? 4.362 -1.171 7.814 1.00 85.19 93 TYR A C 1
ATOM 796 O O . TYR A 1 93 ? 3.514 -0.721 8.582 1.00 85.19 93 TYR A O 1
ATOM 804 N N . LEU A 1 94 ? 4.092 -1.298 6.509 1.00 89.50 94 LEU A N 1
ATOM 805 C CA . LEU A 1 94 ? 2.796 -0.899 5.938 1.00 89.50 94 LEU A CA 1
ATOM 806 C C . LEU A 1 94 ? 1.620 -1.728 6.485 1.00 89.50 94 LEU A C 1
ATOM 808 O O . LEU A 1 94 ? 0.503 -1.217 6.619 1.00 89.50 94 LEU A O 1
ATOM 812 N N . LEU A 1 95 ? 1.847 -3.011 6.795 1.00 85.94 95 LEU A N 1
ATOM 813 C CA . LEU A 1 95 ? 0.853 -3.844 7.472 1.00 85.94 95 LEU A CA 1
ATOM 814 C C . LEU A 1 95 ? 0.614 -3.347 8.903 1.00 85.94 95 LEU A C 1
ATOM 816 O O . LEU A 1 95 ? -0.543 -3.199 9.300 1.00 85.94 95 LEU A O 1
ATOM 820 N N . PHE A 1 96 ? 1.686 -3.037 9.633 1.00 85.88 96 PHE A N 1
ATOM 821 C CA . PHE A 1 96 ? 1.637 -2.467 10.974 1.00 85.88 96 PHE A CA 1
ATOM 822 C C . PHE A 1 96 ? 0.859 -1.146 10.999 1.00 85.88 96 PHE A C 1
ATOM 824 O O . PHE A 1 96 ? -0.087 -1.032 11.774 1.00 85.88 96 PHE A O 1
ATOM 831 N N . LEU A 1 97 ? 1.142 -0.194 10.102 1.00 89.62 97 LEU A N 1
ATOM 832 C CA . LEU A 1 97 ? 0.395 1.070 10.025 1.00 89.62 97 LEU A CA 1
ATOM 833 C C . LEU A 1 97 ? -1.107 0.851 9.821 1.00 89.62 97 LEU A C 1
ATOM 835 O O . LEU A 1 97 ? -1.936 1.545 10.409 1.00 89.62 97 LEU A O 1
ATOM 839 N N . ARG A 1 98 ? -1.483 -0.143 9.011 1.00 89.69 98 ARG A N 1
ATOM 840 C CA . ARG A 1 98 ? -2.892 -0.473 8.775 1.00 89.69 98 ARG A CA 1
ATOM 841 C C . ARG A 1 98 ? -3.557 -1.101 9.997 1.00 89.69 98 ARG A C 1
ATOM 843 O O . ARG A 1 98 ? -4.709 -0.784 10.285 1.00 89.69 98 ARG A O 1
ATOM 850 N N . LEU A 1 99 ? -2.840 -1.949 10.729 1.00 85.88 99 LEU A N 1
ATOM 851 C CA . LEU A 1 99 ? -3.297 -2.453 12.024 1.00 85.88 99 LEU A CA 1
ATOM 852 C C . LEU A 1 99 ? -3.476 -1.308 13.022 1.00 85.88 99 LEU A C 1
ATOM 854 O O . LEU A 1 99 ? -4.539 -1.190 13.624 1.00 85.88 99 LEU A O 1
ATOM 858 N N . TRP A 1 100 ? -2.481 -0.429 13.134 1.00 85.94 100 TRP A N 1
ATOM 859 C CA . TRP A 1 100 ? -2.502 0.745 14.004 1.00 85.94 100 TRP A CA 1
ATOM 860 C C . TRP A 1 100 ? -3.689 1.665 13.685 1.00 85.94 100 TRP A C 1
ATOM 862 O O . TRP A 1 100 ? -4.394 2.108 14.589 1.00 85.94 100 TRP A O 1
ATOM 872 N N . MET A 1 101 ? -4.001 1.846 12.398 1.00 90.12 101 MET A N 1
ATOM 873 C CA . MET A 1 101 ? -5.188 2.578 11.950 1.00 90.12 101 MET A CA 1
ATOM 874 C C . MET A 1 101 ? -6.484 1.939 12.450 1.00 90.12 101 MET A C 1
ATOM 876 O O . MET A 1 101 ? -7.345 2.629 12.994 1.00 90.12 101 MET A O 1
ATOM 880 N N . PHE A 1 102 ? -6.637 0.623 12.288 1.00 87.38 102 PHE A N 1
ATOM 881 C CA . PHE A 1 102 ? -7.827 -0.079 12.765 1.00 87.38 102 PHE A CA 1
ATOM 882 C C . PHE A 1 102 ? -7.974 -0.005 14.282 1.00 87.38 102 PHE A C 1
ATOM 884 O O . PHE A 1 102 ? -9.080 0.215 14.770 1.00 87.38 102 PHE A O 1
ATOM 891 N N . LEU A 1 103 ? -6.878 -0.122 15.031 1.00 83.62 103 LEU A N 1
ATOM 892 C CA . LEU A 1 103 ? -6.902 0.048 16.481 1.00 83.62 103 LEU A CA 1
ATOM 893 C C . LEU A 1 103 ? -7.321 1.473 16.871 1.00 83.62 103 LEU A C 1
ATOM 895 O O . LEU A 1 103 ? -8.172 1.625 17.745 1.00 83.62 103 LEU A O 1
ATOM 899 N N . GLY A 1 104 ? -6.813 2.500 16.182 1.00 86.75 104 GLY A N 1
ATOM 900 C CA . GLY A 1 104 ? -7.227 3.891 16.385 1.00 86.75 104 GLY A CA 1
ATOM 901 C C . GLY A 1 104 ? -8.724 4.087 16.154 1.00 86.75 104 GLY A C 1
ATOM 902 O O . GLY A 1 104 ? -9.414 4.648 17.002 1.00 86.75 104 GLY A O 1
ATOM 903 N N . ILE A 1 105 ? -9.262 3.523 15.067 1.00 86.94 105 ILE A N 1
ATOM 904 C CA . ILE A 1 105 ? -10.704 3.546 14.774 1.00 86.94 105 ILE A CA 1
ATOM 905 C C . ILE A 1 105 ? -11.507 2.827 15.866 1.00 86.94 105 ILE A C 1
ATOM 907 O O . ILE A 1 105 ? -12.540 3.326 16.310 1.00 86.94 105 ILE A O 1
ATOM 911 N N . LEU A 1 106 ? -11.058 1.650 16.310 1.00 82.56 106 LEU A N 1
ATOM 912 C CA . LEU A 1 106 ? -11.757 0.869 17.332 1.00 82.56 106 LEU A CA 1
ATOM 913 C C . LEU A 1 106 ? -11.777 1.571 18.692 1.00 82.56 106 LEU A C 1
ATOM 915 O O . LEU A 1 106 ? -12.782 1.488 19.396 1.00 82.56 106 LEU A O 1
ATOM 919 N N . LYS A 1 107 ? -10.703 2.285 19.037 1.00 81.81 107 LYS A N 1
ATOM 920 C CA . LYS A 1 107 ? -10.589 3.071 20.272 1.00 81.81 107 LYS A CA 1
ATOM 921 C C . LYS A 1 107 ? -11.208 4.464 20.173 1.00 81.81 107 LYS A C 1
ATOM 923 O O . LYS A 1 107 ? -11.311 5.134 21.194 1.00 81.81 107 LYS A O 1
ATOM 928 N N . SER A 1 108 ? -11.604 4.899 18.974 1.00 86.50 108 SER A N 1
ATOM 929 C CA . SER A 1 108 ? -11.916 6.309 18.687 1.00 86.50 108 SER A CA 1
ATOM 930 C C . SER A 1 108 ? -10.771 7.252 19.103 1.00 86.50 108 SER A C 1
ATOM 932 O O . SER A 1 108 ? -10.996 8.339 19.629 1.00 86.50 108 SER A O 1
ATOM 934 N N . ASP A 1 109 ? -9.528 6.803 18.907 1.00 87.31 109 AS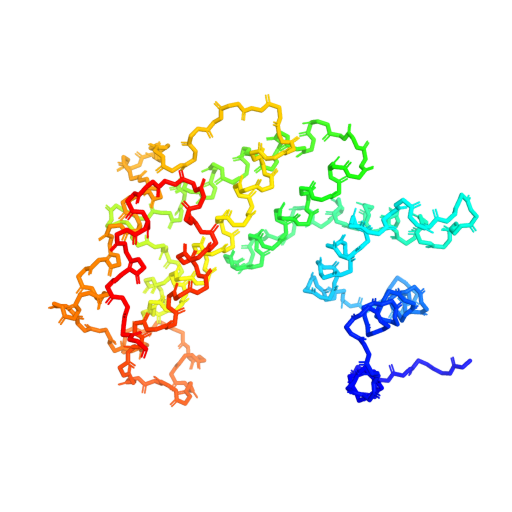P A N 1
ATOM 935 C CA . ASP A 1 109 ? -8.311 7.520 19.285 1.00 87.31 109 ASP A CA 1
ATOM 936 C C . ASP A 1 109 ? -7.778 8.327 18.093 1.00 87.31 109 ASP A C 1
ATOM 938 O O . ASP A 1 109 ? -7.056 7.832 17.220 1.00 87.31 109 ASP A O 1
ATOM 942 N N . ASN A 1 110 ? -8.153 9.603 18.056 1.00 90.38 110 ASN A N 1
ATOM 943 C CA . ASN A 1 110 ? -7.793 10.502 16.961 1.00 90.38 110 ASN A CA 1
ATOM 944 C C . ASN A 1 110 ? -6.298 10.832 16.932 1.00 90.38 110 ASN A C 1
ATOM 946 O O . ASN A 1 110 ? -5.763 11.111 15.858 1.00 90.38 110 ASN A O 1
ATOM 950 N N . ALA A 1 111 ? -5.614 10.787 18.079 1.00 89.94 111 ALA A N 1
ATOM 951 C CA . ALA A 1 111 ? -4.172 11.000 18.136 1.00 89.94 111 ALA A CA 1
ATOM 952 C C . ALA A 1 111 ? -3.439 9.830 17.468 1.00 89.94 111 ALA A C 1
ATOM 954 O O . ALA A 1 111 ? -2.534 10.047 16.665 1.00 89.94 111 ALA A O 1
ATOM 955 N N . MET A 1 112 ? -3.899 8.602 17.713 1.00 88.56 112 MET A N 1
ATOM 956 C CA . MET A 1 112 ? -3.396 7.396 17.057 1.00 88.56 112 MET A CA 1
ATOM 957 C C . MET A 1 112 ? -3.628 7.429 15.540 1.00 88.56 112 MET A C 1
ATOM 959 O O . MET A 1 112 ? -2.700 7.181 14.773 1.00 88.56 112 MET A O 1
ATOM 963 N N . ILE A 1 113 ? -4.828 7.816 15.090 1.00 91.88 113 ILE A N 1
ATOM 964 C CA . ILE A 1 113 ? -5.137 7.982 13.657 1.00 91.88 113 ILE A CA 1
ATOM 965 C C . ILE A 1 113 ? -4.247 9.059 13.018 1.00 91.88 113 ILE A C 1
ATOM 967 O O . ILE A 1 113 ? -3.694 8.854 11.935 1.00 91.88 113 ILE A O 1
ATOM 971 N N . ARG A 1 114 ? -4.071 10.204 13.690 1.00 92.69 114 ARG A N 1
ATOM 972 C CA . ARG A 1 114 ? -3.172 11.273 13.230 1.00 92.69 114 ARG A CA 1
ATOM 973 C C . ARG A 1 114 ? -1.734 10.782 13.125 1.00 92.69 114 ARG A C 1
ATOM 975 O O . ARG A 1 114 ? -1.043 11.134 12.175 1.00 92.69 114 ARG A O 1
ATOM 982 N N . GLN A 1 115 ? -1.294 9.958 14.067 1.00 90.38 115 GLN A N 1
ATOM 983 C CA . GLN A 1 115 ? 0.042 9.391 14.036 1.00 90.38 115 GLN A CA 1
ATOM 984 C C . GLN A 1 115 ? 0.239 8.459 12.839 1.00 90.38 115 GLN A C 1
ATOM 986 O O . GLN A 1 115 ? 1.237 8.602 12.149 1.00 90.38 115 GLN A O 1
ATOM 991 N N . VAL A 1 116 ? -0.733 7.596 12.516 1.00 92.38 116 VAL A N 1
ATOM 992 C CA . VAL A 1 116 ? -0.680 6.783 11.285 1.00 92.38 116 VAL A CA 1
ATOM 993 C C . VAL A 1 116 ? -0.538 7.658 10.044 1.00 92.38 116 VAL A C 1
ATOM 995 O O . VAL A 1 116 ? 0.220 7.319 9.139 1.00 92.38 116 VAL A O 1
ATOM 998 N N . HIS A 1 117 ? -1.271 8.776 9.980 1.00 94.25 117 HIS A N 1
ATOM 999 C CA . HIS A 1 117 ? -1.127 9.729 8.882 1.00 94.25 117 HIS A CA 1
ATOM 1000 C C . HIS A 1 117 ? 0.317 10.240 8.784 1.00 94.25 117 HIS A C 1
ATOM 1002 O O . HIS A 1 117 ? 0.897 10.156 7.707 1.00 94.25 117 HIS A O 1
ATOM 1008 N N . LEU A 1 118 ? 0.901 10.716 9.889 1.00 93.62 118 LEU A N 1
ATOM 1009 C CA . LEU A 1 118 ? 2.278 11.222 9.910 1.00 93.62 118 LEU A CA 1
ATOM 1010 C C . LEU A 1 118 ? 3.295 10.136 9.540 1.00 93.62 118 LEU A C 1
ATOM 1012 O O . LEU A 1 118 ? 4.189 10.378 8.738 1.00 93.62 118 LEU A O 1
ATOM 1016 N N . ASP A 1 119 ? 3.123 8.930 10.069 1.00 92.19 119 ASP A N 1
ATOM 1017 C CA . ASP A 1 119 ? 4.001 7.792 9.807 1.00 92.19 119 ASP A CA 1
ATOM 1018 C C . ASP A 1 119 ? 3.932 7.346 8.337 1.00 92.19 119 ASP A C 1
ATOM 1020 O O . ASP A 1 119 ? 4.952 7.018 7.732 1.00 92.19 119 ASP A O 1
ATOM 1024 N N . LEU A 1 120 ? 2.749 7.400 7.713 1.00 94.31 120 LEU A N 1
ATOM 1025 C CA . LEU A 1 120 ? 2.616 7.164 6.276 1.00 94.31 120 LEU A CA 1
ATOM 1026 C C . LEU A 1 120 ? 3.314 8.257 5.456 1.00 94.31 120 LEU A C 1
ATOM 1028 O O . LEU A 1 120 ? 3.923 7.942 4.439 1.00 94.31 120 LEU A O 1
ATOM 1032 N N . ILE A 1 121 ? 3.236 9.523 5.873 1.00 94.75 121 ILE A N 1
ATOM 1033 C CA . ILE A 1 121 ? 3.949 10.617 5.200 1.00 94.75 121 ILE A CA 1
ATOM 1034 C C . ILE A 1 121 ? 5.461 10.394 5.265 1.00 94.75 121 ILE A C 1
ATOM 1036 O O . ILE A 1 121 ? 6.095 10.356 4.212 1.00 94.75 121 ILE A O 1
ATOM 1040 N N . HIS A 1 122 ? 6.008 10.119 6.451 1.00 93.00 122 HIS A N 1
ATOM 1041 C CA . HIS A 1 122 ? 7.426 9.784 6.605 1.00 93.00 122 HIS A CA 1
ATOM 1042 C C . HIS A 1 122 ? 7.825 8.571 5.755 1.00 93.00 122 HIS A C 1
ATOM 1044 O O . HIS A 1 122 ? 8.838 8.596 5.062 1.00 93.00 122 HIS A O 1
ATOM 1050 N N . TYR A 1 123 ? 6.988 7.528 5.716 1.00 93.25 123 TYR A N 1
ATOM 1051 C CA . TYR A 1 123 ? 7.241 6.384 4.847 1.00 93.25 123 TYR A CA 1
ATOM 1052 C C . TYR A 1 123 ? 7.359 6.799 3.374 1.00 93.25 123 TYR A C 1
ATOM 1054 O O . TYR A 1 123 ? 8.273 6.352 2.684 1.00 93.25 123 TYR A O 1
ATOM 1062 N N . LEU A 1 124 ? 6.457 7.650 2.874 1.00 95.00 124 LEU A N 1
ATOM 1063 C CA . LEU A 1 124 ? 6.511 8.139 1.493 1.00 95.00 124 LEU A CA 1
ATOM 1064 C C . LEU A 1 124 ? 7.739 9.022 1.233 1.00 95.00 124 LEU A C 1
ATOM 1066 O O . LEU A 1 124 ? 8.293 8.966 0.133 1.00 95.00 124 LEU A O 1
ATOM 1070 N N . ASP A 1 125 ? 8.184 9.800 2.215 1.00 95.00 125 ASP A N 1
ATOM 1071 C CA . ASP A 1 125 ? 9.422 10.579 2.130 1.00 95.00 125 ASP A CA 1
ATOM 1072 C C . ASP A 1 125 ? 10.659 9.698 1.951 1.00 95.00 125 ASP A C 1
ATOM 1074 O O . ASP A 1 125 ? 11.473 9.959 1.061 1.00 95.00 125 ASP A O 1
ATOM 1078 N N . ASP A 1 126 ? 10.751 8.605 2.702 1.00 91.50 126 ASP A N 1
ATOM 1079 C CA . ASP A 1 126 ? 11.945 7.754 2.719 1.00 91.50 126 ASP A CA 1
ATOM 1080 C C . ASP A 1 126 ? 11.983 6.712 1.585 1.00 91.50 126 ASP A C 1
ATOM 1082 O O . ASP A 1 126 ? 13.059 6.292 1.123 1.00 91.50 126 ASP A O 1
ATOM 1086 N N . HIS A 1 127 ? 10.805 6.267 1.131 1.00 93.12 127 HIS A N 1
ATOM 1087 C CA . HIS A 1 127 ? 10.668 5.071 0.292 1.00 93.12 127 HIS A CA 1
ATOM 1088 C C . HIS A 1 127 ? 10.194 5.336 -1.130 1.00 93.12 127 HIS A C 1
ATOM 1090 O O . HIS A 1 127 ? 10.387 4.475 -1.992 1.00 93.12 127 HIS A O 1
ATOM 1096 N N . LEU A 1 128 ? 9.576 6.485 -1.410 1.00 95.88 128 LEU A N 1
ATOM 1097 C CA . LEU A 1 128 ? 9.150 6.820 -2.764 1.00 95.88 128 LEU A CA 1
ATOM 1098 C C . LEU A 1 128 ? 10.271 7.565 -3.501 1.00 95.88 128 LEU A C 1
ATOM 1100 O O . LEU A 1 128 ? 10.546 8.739 -3.258 1.00 95.88 128 LEU A O 1
ATOM 1104 N N . LEU A 1 129 ? 10.925 6.872 -4.428 1.00 96.44 129 LEU A N 1
ATOM 1105 C CA . LEU A 1 129 ? 12.090 7.386 -5.142 1.00 96.44 129 LEU A CA 1
ATOM 1106 C C . LEU A 1 129 ? 11.701 8.425 -6.194 1.00 96.44 129 LEU A C 1
ATOM 1108 O O . LEU A 1 129 ? 10.581 8.433 -6.700 1.00 96.44 129 LEU A O 1
ATOM 1112 N N . ASN A 1 130 ? 12.673 9.227 -6.631 1.00 96.25 130 ASN A N 1
ATOM 1113 C CA . ASN A 1 130 ? 12.481 10.297 -7.622 1.00 96.25 130 ASN A CA 1
ATOM 1114 C C . ASN A 1 130 ? 11.908 9.793 -8.951 1.00 96.25 130 ASN A C 1
ATOM 1116 O O . ASN A 1 130 ? 11.271 10.548 -9.686 1.00 96.25 130 ASN A O 1
ATOM 1120 N N . THR A 1 131 ? 12.130 8.520 -9.274 1.00 95.44 131 THR A N 1
ATOM 1121 C CA . THR A 1 131 ? 11.618 7.849 -10.475 1.00 95.44 131 THR A CA 1
ATOM 1122 C C . THR A 1 131 ? 10.116 7.557 -10.406 1.00 95.44 131 THR A C 1
ATOM 1124 O O . THR A 1 131 ? 9.502 7.319 -11.442 1.00 95.44 131 THR A O 1
ATOM 1127 N N . GLY A 1 132 ? 9.506 7.602 -9.217 1.00 95.94 132 GLY A N 1
ATOM 1128 C CA . GLY A 1 132 ? 8.163 7.083 -8.941 1.00 95.94 132 GLY A CA 1
ATOM 1129 C C . GLY A 1 132 ? 8.163 5.628 -8.461 1.00 95.94 132 GLY A C 1
ATOM 1130 O O . GLY A 1 132 ? 7.143 5.153 -7.966 1.00 95.94 132 GLY A O 1
ATOM 1131 N N . M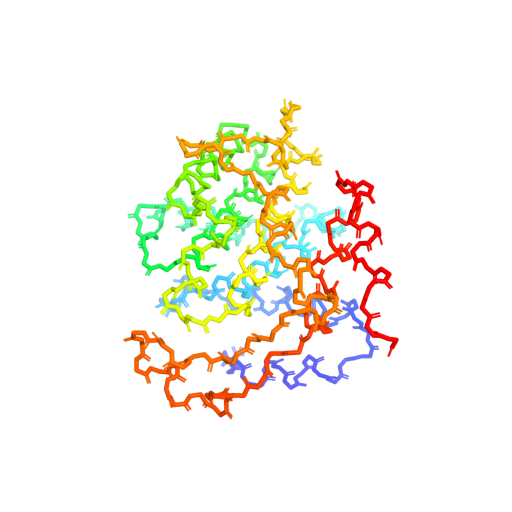ET A 1 133 ? 9.295 4.930 -8.557 1.00 95.94 133 MET A N 1
ATOM 1132 C CA . MET A 1 133 ? 9.452 3.574 -8.040 1.00 95.94 133 MET A CA 1
ATOM 1133 C C . MET A 1 133 ? 9.550 3.588 -6.507 1.00 95.94 133 MET A C 1
ATOM 1135 O O . MET A 1 133 ? 10.058 4.539 -5.915 1.00 95.94 133 MET A O 1
ATOM 1139 N N . LEU A 1 134 ? 9.072 2.528 -5.858 1.00 95.38 134 LEU A N 1
ATOM 1140 C CA . LEU A 1 134 ? 9.268 2.329 -4.419 1.00 95.38 134 LEU A CA 1
ATOM 1141 C C . LEU A 1 134 ? 10.616 1.645 -4.179 1.00 95.38 134 LEU A C 1
ATOM 1143 O O . LEU A 1 134 ? 10.984 0.747 -4.934 1.00 95.38 134 LEU A O 1
ATOM 1147 N N . ARG A 1 135 ? 11.325 2.043 -3.120 1.00 93.75 135 ARG A N 1
ATOM 1148 C CA . ARG A 1 135 ? 12.659 1.538 -2.759 1.00 93.75 135 ARG A CA 1
ATOM 1149 C C . ARG A 1 135 ? 12.731 0.011 -2.727 1.00 93.75 135 ARG A C 1
ATOM 1151 O O . ARG A 1 135 ? 13.591 -0.559 -3.386 1.00 93.75 135 ARG A O 1
ATOM 1158 N N . ASN A 1 136 ? 11.768 -0.634 -2.074 1.00 92.62 136 ASN A N 1
ATOM 1159 C CA . ASN A 1 136 ? 11.686 -2.092 -1.980 1.00 92.62 136 ASN A CA 1
ATOM 1160 C C . ASN A 1 136 ? 11.712 -2.771 -3.364 1.00 92.62 136 ASN A C 1
ATOM 1162 O O . ASN A 1 136 ? 12.415 -3.745 -3.603 1.00 92.62 136 ASN A O 1
ATOM 1166 N N . ALA A 1 137 ? 10.993 -2.200 -4.331 1.00 95.19 137 ALA A N 1
ATOM 1167 C CA . ALA A 1 137 ? 10.960 -2.718 -5.692 1.00 95.19 137 ALA A CA 1
ATOM 1168 C C . ALA A 1 137 ? 12.307 -2.591 -6.413 1.00 95.19 137 ALA A C 1
ATOM 1170 O O . ALA A 1 137 ? 12.622 -3.423 -7.258 1.00 95.19 137 ALA A O 1
ATOM 1171 N N . MET A 1 138 ? 13.066 -1.533 -6.119 1.00 95.25 138 MET A N 1
ATOM 1172 C CA . MET A 1 138 ? 14.403 -1.320 -6.671 1.00 95.25 138 MET A CA 1
ATOM 1173 C C . MET A 1 138 ? 15.394 -2.326 -6.080 1.00 95.25 138 MET A C 1
ATOM 1175 O O . MET A 1 138 ? 16.171 -2.913 -6.821 1.00 95.25 138 MET A O 1
ATOM 1179 N N . GLU A 1 139 ? 15.348 -2.553 -4.768 1.00 94.19 139 GLU A N 1
ATOM 1180 C CA . GLU A 1 139 ? 16.260 -3.469 -4.070 1.00 94.19 139 GLU A CA 1
ATOM 1181 C C . GLU A 1 139 ? 16.041 -4.933 -4.486 1.00 94.19 139 GLU A C 1
ATOM 1183 O O . GLU A 1 139 ? 17.004 -5.667 -4.716 1.00 94.19 139 GLU A O 1
ATOM 1188 N N . HIS A 1 140 ? 14.778 -5.334 -4.659 1.00 95.56 140 HIS A N 1
ATOM 1189 C CA . HIS A 1 140 ? 14.404 -6.652 -5.175 1.00 95.56 140 HIS A CA 1
ATOM 1190 C C . HIS A 1 140 ? 14.452 -6.753 -6.712 1.00 95.56 140 HIS A C 1
ATOM 1192 O O . HIS A 1 140 ? 14.258 -7.837 -7.254 1.00 95.56 140 HIS A O 1
ATOM 1198 N N . ASP A 1 141 ? 14.667 -5.652 -7.437 1.00 97.06 141 ASP A N 1
ATOM 1199 C CA . ASP A 1 141 ? 14.557 -5.590 -8.904 1.00 97.06 141 ASP A CA 1
ATOM 1200 C C . ASP A 1 141 ? 13.248 -6.218 -9.442 1.00 97.06 141 ASP A C 1
ATOM 1202 O O . ASP A 1 141 ? 13.221 -7.112 -10.296 1.00 97.06 141 ASP A O 1
ATOM 1206 N N . SER A 1 142 ? 12.113 -5.796 -8.881 1.00 96.44 142 SER A N 1
ATOM 1207 C CA . SER A 1 142 ? 10.824 -6.442 -9.129 1.00 96.44 142 SER A CA 1
ATOM 1208 C C . SER A 1 142 ? 9.648 -5.469 -9.084 1.00 96.44 142 SER A C 1
ATOM 1210 O O . SER A 1 142 ? 9.333 -4.865 -8.054 1.00 96.44 142 SER A O 1
ATOM 1212 N N . LEU A 1 143 ? 8.917 -5.383 -10.203 1.00 96.69 143 LEU A N 1
ATOM 1213 C CA . LEU A 1 143 ? 7.648 -4.649 -10.274 1.00 96.69 143 LEU A CA 1
ATOM 1214 C C . LEU A 1 143 ? 6.564 -5.24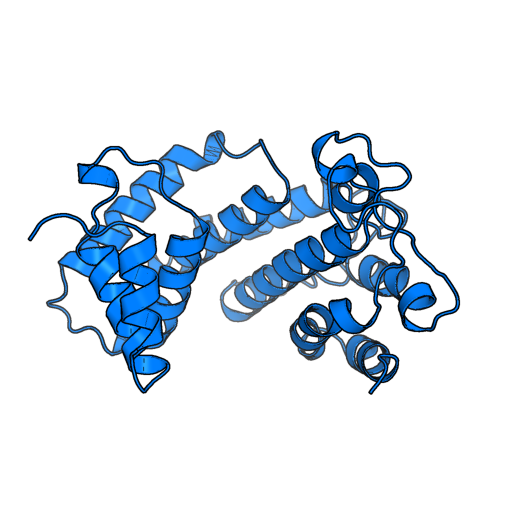1 -9.361 1.00 96.69 143 LEU A C 1
ATOM 1216 O O . LEU A 1 143 ? 5.612 -4.545 -9.011 1.00 96.69 143 LEU A O 1
ATOM 1220 N N . GLU A 1 144 ? 6.710 -6.484 -8.909 1.00 94.75 144 GLU A N 1
ATOM 1221 C CA . GLU A 1 144 ? 5.740 -7.109 -8.004 1.00 94.75 144 GLU A CA 1
ATOM 1222 C C . GLU A 1 144 ? 5.787 -6.499 -6.616 1.00 94.75 144 GLU A C 1
ATOM 1224 O O . GLU A 1 144 ? 4.745 -6.226 -6.020 1.00 94.75 144 GLU A O 1
ATOM 1229 N N . TYR A 1 145 ? 6.994 -6.217 -6.132 1.00 94.62 145 TYR A N 1
ATOM 1230 C CA . TYR A 1 145 ? 7.185 -5.486 -4.889 1.00 94.62 145 TYR A CA 1
ATOM 1231 C C . TYR A 1 145 ? 6.650 -4.061 -5.011 1.00 94.62 145 TYR A C 1
ATOM 1233 O O . TYR A 1 145 ? 5.979 -3.581 -4.098 1.00 94.62 145 TYR A O 1
ATOM 1241 N N . HIS A 1 146 ? 6.829 -3.422 -6.175 1.00 96.12 146 HIS A N 1
ATOM 1242 C CA . HIS A 1 146 ? 6.259 -2.099 -6.424 1.00 96.12 146 HIS A CA 1
ATOM 1243 C C . HIS A 1 146 ? 4.735 -2.107 -6.291 1.00 96.12 146 HIS A C 1
ATOM 1245 O O . HIS A 1 146 ? 4.160 -1.284 -5.581 1.00 96.12 146 HIS A O 1
ATOM 1251 N N . ILE A 1 147 ? 4.085 -3.066 -6.949 1.00 95.69 147 ILE A N 1
ATOM 1252 C CA . ILE A 1 147 ? 2.629 -3.202 -6.965 1.00 95.69 147 ILE A CA 1
ATOM 1253 C C . ILE A 1 147 ? 2.096 -3.606 -5.594 1.00 95.69 147 ILE A C 1
ATOM 1255 O O . ILE A 1 147 ? 1.103 -3.036 -5.144 1.00 95.69 147 ILE A O 1
ATOM 1259 N N . SER A 1 148 ? 2.745 -4.558 -4.922 1.00 93.31 148 SER A N 1
ATOM 1260 C CA . SER A 1 148 ? 2.362 -5.018 -3.584 1.00 93.31 148 SER A CA 1
ATOM 1261 C C . SER A 1 148 ? 2.388 -3.870 -2.576 1.00 93.31 148 SER A C 1
ATOM 1263 O O . SER A 1 148 ? 1.393 -3.638 -1.881 1.00 93.31 148 SER A O 1
ATOM 1265 N N . ASP A 1 149 ? 3.484 -3.111 -2.519 1.00 94.88 149 ASP A N 1
ATOM 1266 C CA . ASP A 1 149 ? 3.612 -2.006 -1.570 1.00 94.88 149 ASP A CA 1
ATOM 1267 C C . ASP A 1 149 ? 2.668 -0.855 -1.929 1.00 94.88 149 ASP A C 1
ATOM 1269 O O . ASP A 1 149 ? 1.938 -0.364 -1.063 1.00 94.88 149 ASP A O 1
ATOM 1273 N N . LEU A 1 150 ? 2.568 -0.488 -3.212 1.00 95.56 150 LEU A N 1
ATOM 1274 C CA . LEU A 1 150 ? 1.626 0.536 -3.661 1.00 95.56 150 LEU A CA 1
ATOM 1275 C C . LEU A 1 150 ? 0.176 0.135 -3.344 1.00 95.56 150 LEU A C 1
ATOM 1277 O O . LEU A 1 150 ? -0.618 0.963 -2.901 1.00 95.56 150 LEU A O 1
ATOM 1281 N N . HIS A 1 151 ? -0.180 -1.146 -3.468 1.00 94.88 151 HIS A N 1
ATOM 1282 C CA . HIS A 1 151 ? -1.513 -1.637 -3.114 1.00 94.88 151 HIS A CA 1
ATOM 1283 C C . HIS A 1 151 ? -1.797 -1.511 -1.618 1.00 94.88 151 HIS A C 1
ATOM 1285 O O . HIS A 1 151 ? -2.903 -1.124 -1.224 1.00 94.88 151 HIS A O 1
ATOM 1291 N N . ARG A 1 152 ? -0.804 -1.809 -0.773 1.00 93.06 152 ARG A N 1
ATOM 1292 C CA . ARG A 1 152 ? -0.899 -1.646 0.685 1.00 93.06 152 ARG A CA 1
ATOM 1293 C C . ARG A 1 152 ? -1.077 -0.178 1.066 1.00 93.06 152 ARG A C 1
ATOM 1295 O O . ARG A 1 152 ? -1.989 0.112 1.842 1.00 93.06 152 ARG A O 1
ATOM 1302 N N . ILE A 1 153 ? -0.294 0.722 0.466 1.00 95.69 153 ILE A N 1
ATOM 1303 C CA . ILE A 1 153 ? -0.407 2.178 0.647 1.00 95.69 153 ILE A CA 1
ATOM 1304 C C . ILE A 1 153 ? -1.813 2.646 0.273 1.00 95.69 153 ILE A C 1
ATOM 1306 O O . ILE A 1 153 ? -2.490 3.274 1.079 1.00 95.69 153 ILE A O 1
ATOM 1310 N N . ILE A 1 154 ? -2.302 2.287 -0.915 1.00 94.69 154 ILE A N 1
ATOM 1311 C CA . ILE A 1 154 ? -3.619 2.715 -1.406 1.00 94.69 154 ILE A CA 1
ATOM 1312 C C . ILE A 1 154 ? -4.752 2.224 -0.506 1.00 94.69 154 ILE A C 1
ATOM 1314 O O . ILE A 1 154 ? -5.698 2.961 -0.229 1.00 94.69 154 ILE A O 1
ATOM 1318 N N . ARG A 1 155 ? -4.658 0.990 -0.002 1.00 91.69 155 ARG A N 1
ATOM 1319 C CA . ARG A 1 155 ? -5.624 0.470 0.973 1.00 91.69 155 ARG A CA 1
ATOM 1320 C C . ARG A 1 155 ? -5.617 1.280 2.268 1.00 91.69 155 ARG A C 1
ATOM 1322 O O . ARG A 1 155 ? -6.693 1.571 2.781 1.00 91.69 155 ARG A O 1
ATOM 1329 N N . LEU A 1 156 ? -4.444 1.659 2.774 1.00 93.00 156 LEU A N 1
ATOM 1330 C CA . LEU A 1 156 ? -4.332 2.502 3.964 1.00 93.00 156 LEU A CA 1
ATOM 1331 C C . LEU A 1 156 ? -4.878 3.917 3.716 1.00 93.00 156 LEU A C 1
ATOM 1333 O O . LEU A 1 156 ? -5.682 4.398 4.509 1.00 93.00 156 LEU A O 1
ATOM 1337 N N . VAL A 1 157 ? -4.532 4.537 2.584 1.00 93.38 157 VAL A N 1
ATOM 1338 C CA . VAL A 1 157 ? -5.053 5.848 2.157 1.00 93.38 157 VAL A CA 1
ATOM 1339 C C . VAL A 1 157 ? -6.578 5.853 2.128 1.00 93.38 157 VAL A C 1
ATOM 1341 O O . VAL A 1 157 ? -7.196 6.772 2.653 1.00 93.38 157 VAL A O 1
ATOM 1344 N N . ARG A 1 158 ? -7.209 4.805 1.590 1.00 89.56 158 ARG A N 1
ATOM 1345 C CA . ARG A 1 158 ? -8.675 4.694 1.571 1.00 89.56 158 ARG A CA 1
ATOM 1346 C C . ARG A 1 158 ? -9.286 4.649 2.965 1.00 89.56 158 ARG A C 1
ATOM 1348 O O . ARG A 1 158 ? -10.329 5.259 3.187 1.00 89.56 158 ARG A O 1
ATOM 1355 N N . ILE A 1 159 ? -8.653 3.939 3.897 1.00 89.50 159 ILE A N 1
ATOM 1356 C CA . ILE A 1 159 ? -9.107 3.892 5.291 1.00 89.50 159 ILE A CA 1
ATOM 1357 C C . ILE A 1 159 ? -8.947 5.280 5.926 1.00 89.50 159 ILE A C 1
ATOM 1359 O O . ILE A 1 159 ? -9.891 5.777 6.532 1.00 89.50 159 ILE A O 1
ATOM 1363 N N . LEU A 1 160 ? -7.805 5.942 5.722 1.00 91.00 160 LEU A N 1
ATOM 1364 C CA . LEU A 1 160 ? -7.547 7.303 6.205 1.00 91.00 160 LEU A CA 1
ATOM 1365 C C . LEU A 1 160 ? -8.515 8.336 5.615 1.00 91.00 160 LEU A C 1
ATOM 1367 O O . LEU A 1 160 ? -8.934 9.232 6.326 1.00 91.00 160 LEU A O 1
ATOM 1371 N N . GLN A 1 161 ? -8.933 8.206 4.359 1.00 87.31 161 GLN A N 1
ATOM 1372 C CA . GLN A 1 161 ? -9.927 9.105 3.763 1.00 87.31 161 GLN A CA 1
ATOM 1373 C C . GLN A 1 161 ? -11.358 8.817 4.230 1.00 87.31 161 GLN A C 1
ATOM 1375 O O . GLN A 1 161 ? -12.184 9.721 4.256 1.00 87.31 161 GLN A O 1
ATOM 1380 N N . SER A 1 162 ? -11.657 7.564 4.588 1.00 85.38 162 SER A N 1
ATOM 1381 C CA . SER A 1 162 ? -12.994 7.166 5.050 1.00 85.38 162 SER A CA 1
ATOM 1382 C C . SER A 1 162 ? -13.215 7.447 6.539 1.00 85.38 162 SER A C 1
ATOM 1384 O O . SER A 1 162 ? -14.347 7.674 6.954 1.00 85.38 162 SER A O 1
ATOM 1386 N N . TYR A 1 163 ? -12.150 7.394 7.345 1.00 82.56 163 TYR A N 1
ATOM 1387 C CA . TYR A 1 163 ? -12.219 7.488 8.810 1.00 82.56 163 TYR A CA 1
ATOM 1388 C C . TYR A 1 163 ? -11.336 8.582 9.414 1.00 82.56 163 TYR A C 1
ATOM 1390 O O . TYR A 1 163 ? -11.484 8.906 10.589 1.00 82.56 163 TYR A O 1
ATOM 1398 N N . GLY A 1 164 ? -10.381 9.118 8.660 1.00 65.88 164 GLY A N 1
ATOM 1399 C CA . GLY A 1 164 ? -9.523 10.199 9.123 1.00 65.88 164 GLY A CA 1
ATOM 1400 C C . GLY A 1 164 ? -10.239 11.541 9.047 1.00 65.88 164 GLY A C 1
ATOM 1401 O O . GLY A 1 164 ? -10.976 11.830 8.110 1.00 65.88 164 GLY A O 1
ATOM 1402 N N . TYR A 1 165 ? -9.964 12.396 10.027 1.00 64.31 165 TYR A N 1
ATOM 1403 C CA . TYR A 1 165 ? -10.509 13.752 10.132 1.00 64.31 165 TYR A CA 1
ATOM 1404 C C . TYR A 1 165 ? -9.795 14.758 9.211 1.00 64.31 165 TYR A C 1
ATOM 1406 O O . TYR A 1 165 ? -9.819 15.960 9.469 1.00 64.31 165 TYR A O 1
ATOM 1414 N N . PHE A 1 166 ? -9.105 14.286 8.169 1.00 69.44 166 PHE A N 1
ATOM 1415 C CA . PHE A 1 166 ? -8.201 15.105 7.367 1.00 69.44 166 PHE A CA 1
ATOM 1416 C C . PHE A 1 166 ? -8.542 14.999 5.880 1.00 69.44 166 PHE A C 1
ATOM 1418 O O . PHE A 1 166 ? -8.484 13.922 5.287 1.00 69.44 166 PHE A O 1
ATOM 1425 N N . HIS A 1 167 ? -8.825 16.141 5.254 1.00 79.81 167 HIS A N 1
ATOM 1426 C CA . HIS A 1 167 ? -8.888 16.268 3.799 1.00 79.81 167 HIS A CA 1
ATOM 1427 C C . HIS A 1 167 ? -7.466 16.391 3.244 1.00 79.81 167 HIS A C 1
ATOM 1429 O O . HIS A 1 167 ? -6.968 17.490 3.013 1.00 79.81 167 HIS A O 1
ATOM 1435 N N . PHE A 1 168 ? -6.792 15.253 3.082 1.00 88.50 168 PHE A N 1
ATOM 1436 C CA . PHE A 1 168 ? -5.429 15.195 2.560 1.00 88.50 168 PHE A CA 1
ATOM 1437 C C . PHE A 1 168 ? -5.380 14.454 1.219 1.00 88.50 168 PHE A C 1
ATOM 1439 O O . PHE A 1 168 ? -5.838 13.313 1.103 1.00 88.50 168 PHE A O 1
ATOM 1446 N N . ASP A 1 169 ? -4.805 15.094 0.199 1.00 91.12 169 ASP A N 1
ATOM 1447 C CA . ASP A 1 169 ? -4.604 14.480 -1.115 1.00 91.12 169 ASP A CA 1
ATOM 1448 C C . ASP A 1 169 ? -3.295 13.681 -1.138 1.00 91.12 169 ASP A C 1
ATOM 1450 O O . ASP A 1 169 ? -2.245 14.147 -1.583 1.00 91.12 169 ASP A O 1
ATOM 1454 N N . TYR A 1 170 ? -3.373 12.437 -0.666 1.00 93.06 170 TYR A N 1
ATOM 1455 C CA . TYR A 1 170 ? -2.245 11.505 -0.674 1.00 93.06 170 TYR A CA 1
ATOM 1456 C C . TYR A 1 170 ? -1.706 11.213 -2.078 1.00 93.06 170 TYR A C 1
ATOM 1458 O O . TYR A 1 170 ? -0.527 10.893 -2.227 1.00 93.06 170 TYR A O 1
ATOM 1466 N N . LEU A 1 171 ? -2.538 11.304 -3.121 1.00 92.75 171 LEU A N 1
ATOM 1467 C CA . LEU A 1 171 ? -2.089 11.003 -4.477 1.00 92.75 171 LEU A CA 1
ATOM 1468 C C . LEU A 1 171 ? -1.183 12.095 -5.035 1.00 92.75 171 LEU A C 1
ATOM 1470 O O . LEU A 1 171 ? -0.251 11.787 -5.787 1.00 92.75 171 LEU A O 1
ATOM 1474 N N . ARG A 1 172 ? -1.465 13.351 -4.681 1.00 94.06 172 ARG A N 1
ATOM 1475 C CA . ARG A 1 172 ? -0.727 14.529 -5.154 1.00 94.06 172 ARG A CA 1
ATOM 1476 C C . ARG A 1 172 ? 0.289 15.067 -4.164 1.00 94.06 172 ARG A C 1
ATOM 1478 O O . ARG A 1 172 ? 1.119 15.871 -4.589 1.00 94.06 172 ARG A O 1
ATOM 1485 N N . TYR A 1 173 ? 0.258 14.612 -2.912 1.00 95.56 173 TYR A N 1
ATOM 1486 C CA . TYR A 1 173 ? 1.289 14.910 -1.929 1.00 95.56 173 TYR A CA 1
ATOM 1487 C C . TYR A 1 173 ? 2.684 14.718 -2.531 1.00 95.56 173 TYR A C 1
ATOM 1489 O O . TYR A 1 173 ? 2.966 13.713 -3.193 1.00 95.56 173 TYR A O 1
ATOM 1497 N N . LYS A 1 174 ? 3.522 15.735 -2.334 1.00 97.25 174 LYS A N 1
ATOM 1498 C CA . LYS A 1 174 ? 4.899 15.780 -2.797 1.00 97.25 174 LYS A CA 1
ATOM 1499 C C . LY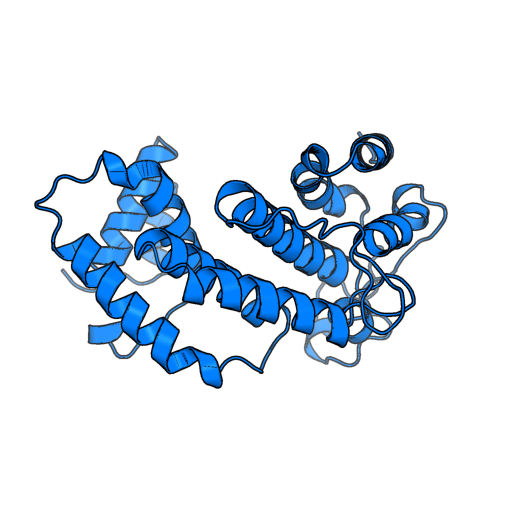S A 1 174 ? 5.800 15.459 -1.627 1.00 97.25 174 LYS A C 1
ATOM 1501 O O . LYS A 1 174 ? 5.842 16.223 -0.670 1.00 97.25 174 LYS A O 1
ATOM 1506 N N . ASN A 1 175 ? 6.493 14.337 -1.743 1.00 94.94 175 ASN A N 1
ATOM 1507 C CA . ASN A 1 175 ? 7.518 13.958 -0.794 1.00 94.94 175 ASN A CA 1
ATOM 1508 C C . ASN A 1 175 ? 8.732 14.899 -0.895 1.00 94.94 175 ASN A C 1
ATOM 1510 O O . ASN A 1 175 ? 8.797 15.730 -1.808 1.00 94.94 175 ASN A O 1
ATOM 1514 N N . ASN A 1 176 ? 9.714 14.738 -0.010 1.00 91.62 176 ASN A N 1
ATOM 1515 C CA . ASN A 1 176 ? 10.924 15.575 0.041 1.00 91.62 176 ASN A CA 1
ATOM 1516 C C . ASN A 1 176 ? 11.686 15.685 -1.295 1.00 91.62 176 ASN A C 1
ATOM 1518 O O . ASN A 1 176 ? 12.390 16.663 -1.533 1.00 91.62 176 ASN A O 1
ATOM 1522 N N . ASN A 1 177 ? 11.497 14.728 -2.208 1.00 89.38 177 ASN A N 1
ATOM 1523 C CA . ASN A 1 177 ? 12.103 14.728 -3.536 1.00 89.38 177 ASN A CA 1
ATOM 1524 C C . ASN A 1 177 ? 11.167 15.207 -4.669 1.00 89.38 177 ASN A C 1
ATOM 1526 O O . ASN A 1 177 ? 11.436 14.981 -5.853 1.00 89.38 177 ASN A O 1
ATOM 1530 N N . GLY A 1 178 ? 10.017 15.802 -4.345 1.00 93.94 178 GLY A N 1
ATOM 1531 C CA . GLY A 1 178 ? 9.029 16.271 -5.324 1.00 93.94 178 GLY A CA 1
ATOM 1532 C C . GLY A 1 178 ? 8.269 15.150 -6.052 1.00 93.94 178 GLY A C 1
ATOM 1533 O O . GLY A 1 178 ? 7.599 15.389 -7.070 1.00 93.94 178 GLY A O 1
ATOM 1534 N N . THR A 1 179 ? 8.343 13.913 -5.558 1.00 96.75 179 THR A N 1
ATOM 1535 C CA . THR A 1 179 ? 7.622 12.762 -6.114 1.00 96.75 179 THR A CA 1
ATOM 1536 C C . THR A 1 179 ? 6.300 12.539 -5.385 1.00 96.75 179 THR A C 1
ATOM 1538 O O . THR A 1 179 ? 6.101 12.995 -4.269 1.00 96.75 179 THR A O 1
ATOM 1541 N N . SER A 1 180 ? 5.347 11.903 -6.061 1.00 96.69 180 SER A N 1
ATOM 1542 C CA . SER A 1 180 ? 3.983 11.682 -5.575 1.00 96.69 180 SER A CA 1
ATOM 1543 C C . SER A 1 180 ? 3.501 10.288 -5.957 1.00 96.69 180 SER A C 1
ATOM 1545 O O . SER A 1 180 ? 3.954 9.747 -6.970 1.00 96.69 180 SER A O 1
ATOM 1547 N N . LEU A 1 181 ? 2.522 9.734 -5.239 1.00 95.69 181 LEU A N 1
ATOM 1548 C CA . LEU A 1 181 ? 1.926 8.440 -5.601 1.00 95.69 181 LEU A CA 1
ATOM 1549 C C . LEU A 1 181 ? 1.355 8.453 -7.025 1.00 95.69 181 LEU A C 1
ATOM 1551 O O . LEU A 1 181 ? 1.490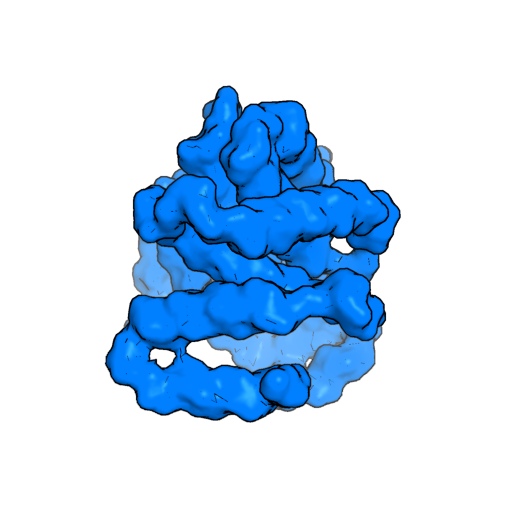 7.475 -7.750 1.00 95.69 181 LEU A O 1
ATOM 1555 N N . LEU A 1 182 ? 0.823 9.586 -7.496 1.00 94.38 182 LEU A N 1
ATOM 1556 C CA . LEU A 1 182 ? 0.391 9.718 -8.891 1.00 94.38 182 LEU A CA 1
ATOM 1557 C C . LEU A 1 182 ? 1.538 9.505 -9.900 1.00 94.38 182 LEU A C 1
ATOM 1559 O O . LEU A 1 182 ? 1.321 8.956 -10.978 1.00 94.38 182 LEU A O 1
ATOM 1563 N N . LYS A 1 183 ? 2.771 9.896 -9.550 1.00 95.50 183 LYS A N 1
ATOM 1564 C CA . LYS A 1 183 ? 3.964 9.635 -10.372 1.00 95.50 183 LYS A CA 1
ATOM 1565 C C . LYS A 1 183 ? 4.358 8.157 -10.306 1.00 95.50 183 LYS A C 1
ATOM 1567 O O . LYS A 1 183 ? 4.818 7.624 -11.305 1.00 95.50 183 LYS A O 1
ATOM 1572 N N . SER A 1 184 ? 4.101 7.497 -9.179 1.00 95.81 184 SER A N 1
ATOM 1573 C CA . SER A 1 184 ? 4.259 6.049 -9.007 1.00 95.81 184 SER A CA 1
ATOM 1574 C C . SER A 1 184 ? 3.355 5.243 -9.946 1.00 95.81 184 SER A C 1
ATOM 1576 O O . SER A 1 184 ? 3.825 4.381 -10.680 1.00 95.81 184 SER A O 1
ATOM 1578 N N . PHE A 1 185 ? 2.079 5.620 -10.062 1.00 94.56 185 PHE A N 1
ATOM 1579 C CA . PHE A 1 185 ? 1.203 5.054 -11.095 1.00 94.56 185 PHE A CA 1
ATOM 1580 C C . PHE A 1 185 ? 1.690 5.371 -12.516 1.00 94.56 185 PHE A C 1
ATOM 1582 O O . PHE A 1 185 ? 1.659 4.507 -13.388 1.00 94.56 185 PHE A O 1
ATOM 1589 N N . GLY A 1 186 ? 2.184 6.591 -12.750 1.00 92.81 186 GLY A N 1
ATOM 1590 C CA . GLY A 1 186 ? 2.780 6.973 -14.033 1.00 92.81 186 GLY A CA 1
ATOM 1591 C C . GLY A 1 186 ? 4.018 6.149 -14.408 1.00 92.81 186 GLY A C 1
ATOM 1592 O O . GLY A 1 186 ? 4.218 5.864 -15.584 1.00 92.81 186 GLY A O 1
ATOM 1593 N N . PHE A 1 187 ? 4.814 5.716 -13.426 1.00 94.94 187 PHE A N 1
ATOM 1594 C CA . PHE A 1 187 ? 5.977 4.849 -13.634 1.00 94.94 187 PHE A CA 1
ATOM 1595 C C . PHE A 1 187 ? 5.587 3.468 -14.188 1.00 94.94 187 PHE A C 1
ATOM 1597 O O . PHE A 1 187 ? 6.317 2.918 -15.011 1.00 94.94 187 PHE A O 1
ATOM 1604 N N . LEU A 1 188 ? 4.421 2.934 -13.805 1.00 94.38 188 LEU A N 1
ATOM 1605 C CA . LEU A 1 188 ? 3.910 1.658 -14.320 1.00 94.38 188 LEU A CA 1
ATOM 1606 C C . LEU A 1 188 ? 3.423 1.741 -15.775 1.00 94.38 188 LEU A C 1
ATOM 1608 O O . LEU A 1 188 ? 3.402 0.726 -16.469 1.00 94.38 188 LEU A O 1
ATOM 1612 N N . LEU A 1 189 ? 3.048 2.933 -16.248 1.00 92.50 189 LEU A N 1
ATOM 1613 C CA . LEU A 1 189 ? 2.348 3.118 -17.521 1.00 92.50 189 LEU A CA 1
ATOM 1614 C C . LEU A 1 189 ? 3.072 2.500 -18.735 1.00 92.50 189 LEU A C 1
ATOM 1616 O O . LEU A 1 189 ? 2.410 1.779 -19.481 1.00 92.50 189 LEU A O 1
ATOM 1620 N N . PRO A 1 190 ? 4.391 2.695 -18.946 1.00 94.38 190 PRO A N 1
ATOM 1621 C CA . PRO A 1 190 ? 5.069 2.105 -20.100 1.00 94.38 190 PRO A CA 1
ATOM 1622 C C . PRO A 1 190 ? 5.067 0.571 -20.070 1.00 94.38 190 PRO A C 1
ATOM 1624 O O . PRO A 1 190 ? 5.033 -0.065 -21.118 1.00 94.38 190 PRO A O 1
ATOM 1627 N N . TYR A 1 191 ? 5.075 -0.041 -18.882 1.00 94.81 191 TYR A N 1
ATOM 1628 C CA . TYR A 1 191 ? 5.018 -1.499 -18.752 1.00 94.81 191 TYR A CA 1
ATOM 1629 C C . TYR A 1 191 ? 3.608 -2.033 -19.010 1.00 94.81 191 TYR A C 1
ATOM 1631 O O . TYR A 1 191 ? 3.446 -3.019 -19.721 1.00 94.81 191 TYR A O 1
ATOM 1639 N N . LEU A 1 192 ? 2.583 -1.348 -18.490 1.00 92.56 192 LEU A N 1
ATOM 1640 C CA . LEU A 1 192 ? 1.179 -1.707 -18.721 1.00 92.56 192 LEU A CA 1
ATOM 1641 C C . LEU A 1 192 ? 0.794 -1.614 -20.203 1.00 92.56 192 LEU A C 1
ATOM 1643 O O . LEU A 1 192 ? 0.027 -2.436 -20.684 1.00 92.56 192 LEU A O 1
ATOM 1647 N N . LYS A 1 193 ? 1.366 -0.656 -20.939 1.00 91.25 193 LYS A N 1
ATOM 1648 C CA . LYS A 1 193 ? 1.184 -0.520 -22.392 1.00 91.25 193 LYS A CA 1
ATOM 1649 C C . LYS A 1 193 ? 2.011 -1.501 -23.230 1.00 91.25 193 LYS A C 1
ATOM 1651 O O . LYS A 1 193 ? 1.875 -1.518 -24.449 1.00 91.25 193 LYS A O 1
ATOM 1656 N N . GLY A 1 194 ? 2.921 -2.256 -22.613 1.00 92.69 194 GLY A N 1
ATOM 1657 C CA . GLY A 1 194 ? 3.882 -3.101 -23.325 1.00 92.69 194 GLY A CA 1
ATOM 1658 C C . GLY A 1 194 ? 5.012 -2.341 -24.036 1.00 92.69 194 GLY A C 1
ATOM 1659 O O . GLY A 1 194 ? 5.796 -2.964 -24.749 1.00 92.69 194 GLY A O 1
ATOM 1660 N N . GLU A 1 195 ? 5.139 -1.024 -23.829 1.00 95.75 195 GLU A N 1
ATOM 1661 C CA . GLU A 1 195 ? 6.248 -0.197 -24.339 1.00 95.75 195 GLU A CA 1
ATOM 1662 C C . GLU A 1 195 ? 7.577 -0.560 -23.652 1.00 95.75 195 GLU A C 1
ATOM 1664 O O . GLU A 1 195 ? 8.651 -0.442 -24.242 1.00 95.75 195 GLU A O 1
ATOM 1669 N N . LYS A 1 196 ? 7.509 -1.014 -22.393 1.00 96.56 196 LYS A N 1
ATOM 1670 C CA . LYS A 1 196 ? 8.637 -1.553 -21.627 1.00 96.56 196 LYS A CA 1
ATOM 1671 C C . LYS A 1 196 ? 8.346 -2.960 -21.125 1.00 96.56 196 LYS A C 1
ATOM 1673 O O . LYS A 1 196 ? 7.210 -3.323 -20.840 1.00 96.56 196 LYS A O 1
ATOM 1678 N N . ARG A 1 197 ? 9.416 -3.734 -20.959 1.00 96.50 197 ARG A N 1
ATOM 1679 C CA . ARG A 1 197 ? 9.416 -5.071 -20.360 1.00 96.50 197 ARG A CA 1
ATOM 1680 C C . ARG A 1 197 ? 10.297 -5.062 -19.119 1.00 96.50 197 ARG A C 1
ATOM 1682 O O . ARG A 1 197 ? 11.300 -4.354 -19.098 1.00 96.50 197 ARG A O 1
ATOM 1689 N N . HIS A 1 198 ? 9.926 -5.845 -18.112 1.00 97.19 198 HIS A N 1
ATOM 1690 C CA . HIS A 1 198 ? 10.704 -6.004 -16.883 1.00 97.19 198 HIS A CA 1
ATOM 1691 C C . HIS A 1 198 ? 10.928 -7.486 -16.612 1.00 97.19 198 HIS A C 1
ATOM 1693 O O . HIS A 1 198 ? 9.958 -8.237 -16.545 1.00 97.19 198 HIS A O 1
ATOM 1699 N N . TYR A 1 199 ? 12.180 -7.900 -16.452 1.00 97.81 199 TYR A N 1
ATOM 1700 C CA . TYR A 1 199 ? 12.523 -9.255 -16.027 1.00 97.81 199 TYR A CA 1
ATOM 1701 C C . TYR A 1 199 ? 12.783 -9.242 -14.525 1.00 97.81 199 TYR A C 1
ATOM 1703 O O . TYR A 1 199 ? 13.512 -8.391 -14.028 1.00 97.81 199 TYR A O 1
ATOM 1711 N N . LEU A 1 200 ? 12.154 -10.155 -13.797 1.00 97.25 200 LEU A N 1
ATOM 1712 C CA . LEU A 1 200 ? 12.162 -10.139 -12.342 1.00 97.25 200 LEU A CA 1
ATOM 1713 C C . LEU A 1 200 ? 13.515 -10.590 -11.781 1.00 97.25 200 LEU A C 1
ATOM 1715 O O . LEU A 1 200 ? 14.051 -11.620 -12.197 1.00 97.25 200 LEU A O 1
ATOM 1719 N N . TYR A 1 201 ? 14.000 -9.864 -10.772 1.00 97.75 201 TYR A N 1
ATOM 1720 C CA . TYR A 1 201 ? 15.115 -10.240 -9.901 1.00 97.75 201 TYR A CA 1
ATOM 1721 C C . TYR A 1 201 ? 16.503 -10.292 -10.557 1.00 97.75 201 TYR A C 1
ATOM 1723 O O . TYR A 1 201 ? 17.452 -10.702 -9.891 1.00 97.75 201 TYR A O 1
ATOM 1731 N N . LEU A 1 202 ? 16.671 -9.885 -11.821 1.00 96.81 202 LEU A N 1
ATOM 1732 C CA . LEU A 1 202 ? 17.952 -10.006 -12.536 1.00 96.81 202 LEU A CA 1
ATOM 1733 C C . LEU A 1 202 ? 19.103 -9.291 -11.819 1.00 96.81 202 LEU A C 1
ATOM 1735 O O . LEU A 1 202 ? 20.238 -9.773 -11.818 1.00 96.81 202 LEU A O 1
ATOM 1739 N N . HIS A 1 203 ? 18.794 -8.161 -11.190 1.00 96.44 203 HIS A N 1
ATOM 1740 C CA . HIS A 1 203 ? 19.740 -7.302 -10.489 1.00 96.44 203 HIS A CA 1
ATOM 1741 C C . HIS A 1 203 ? 19.488 -7.239 -8.977 1.00 96.44 203 HIS A C 1
ATOM 1743 O O . HIS A 1 203 ? 20.021 -6.356 -8.308 1.00 96.44 203 HIS A O 1
ATOM 1749 N N . THR A 1 204 ? 18.721 -8.185 -8.420 1.00 96.06 204 THR A N 1
ATOM 1750 C CA . THR A 1 204 ? 18.456 -8.238 -6.973 1.00 96.06 204 THR A CA 1
ATOM 1751 C C . THR A 1 204 ? 19.743 -8.399 -6.154 1.00 96.06 204 THR A C 1
ATOM 1753 O O . THR A 1 204 ? 20.658 -9.178 -6.487 1.00 96.06 204 THR A O 1
ATOM 1756 N N . ILE A 1 205 ? 19.779 -7.704 -5.017 1.00 92.62 205 ILE A N 1
ATOM 1757 C CA . ILE A 1 205 ? 20.823 -7.859 -3.998 1.00 92.62 205 ILE A CA 1
ATOM 1758 C C . ILE A 1 205 ? 20.533 -9.020 -3.033 1.00 92.62 205 ILE A C 1
ATOM 1760 O O . ILE A 1 205 ? 21.426 -9.449 -2.302 1.00 92.62 205 ILE A O 1
ATOM 1764 N N . PHE A 1 206 ? 19.314 -9.569 -3.038 1.00 93.31 206 PHE A N 1
ATOM 1765 C CA . PHE A 1 206 ? 18.889 -10.574 -2.070 1.00 93.31 206 PHE A CA 1
ATOM 1766 C C . PHE A 1 206 ? 19.057 -12.005 -2.589 1.00 93.31 206 PHE A C 1
ATOM 1768 O O . PHE A 1 206 ? 18.610 -12.374 -3.673 1.00 93.31 206 PHE A O 1
ATOM 1775 N N . GLN A 1 207 ? 19.664 -12.873 -1.775 1.00 93.69 207 GLN A N 1
ATOM 1776 C CA . GLN A 1 207 ? 19.901 -14.269 -2.167 1.00 93.69 207 GLN A CA 1
ATOM 1777 C C . GLN A 1 207 ? 18.615 -15.091 -2.329 1.00 93.69 207 GLN A C 1
ATOM 1779 O O . GLN A 1 207 ? 18.595 -16.028 -3.124 1.00 93.69 207 GLN A O 1
ATOM 1784 N N . HIS A 1 208 ? 17.560 -14.786 -1.570 1.00 92.38 208 HIS A N 1
ATOM 1785 C CA . HIS A 1 208 ? 16.308 -15.542 -1.643 1.00 92.38 208 HIS A CA 1
ATOM 1786 C C . HIS A 1 208 ? 15.567 -15.295 -2.964 1.00 92.38 208 HIS A C 1
ATOM 1788 O O . HIS A 1 208 ? 15.035 -16.243 -3.536 1.00 92.38 208 HIS A O 1
ATOM 1794 N N . ASP A 1 209 ? 15.627 -14.078 -3.508 1.00 95.31 209 ASP A N 1
ATOM 1795 C CA . ASP A 1 209 ? 15.069 -13.750 -4.825 1.00 95.31 209 ASP A CA 1
ATOM 1796 C C . ASP A 1 209 ? 15.733 -14.552 -5.946 1.00 95.31 209 ASP A C 1
ATOM 1798 O O . ASP A 1 209 ? 15.064 -15.031 -6.857 1.00 95.31 209 ASP A O 1
ATOM 1802 N N . ARG A 1 210 ? 17.050 -14.780 -5.848 1.00 95.00 210 ARG A N 1
ATOM 1803 C CA . ARG A 1 210 ? 17.801 -15.605 -6.812 1.00 95.00 210 ARG A CA 1
ATOM 1804 C C . ARG A 1 210 ? 17.380 -17.071 -6.815 1.00 95.00 210 ARG A C 1
ATOM 1806 O O . ARG A 1 210 ? 17.620 -17.775 -7.788 1.00 95.00 210 ARG A O 1
ATOM 1813 N N . LYS A 1 211 ? 16.767 -17.532 -5.723 1.00 95.69 211 LYS A N 1
ATOM 1814 C CA . LYS A 1 211 ? 16.204 -18.881 -5.589 1.00 95.69 211 LYS A CA 1
ATOM 1815 C C . LYS A 1 211 ? 14.718 -18.928 -5.951 1.00 95.69 211 LYS A C 1
ATOM 1817 O O . LYS A 1 211 ? 14.129 -20.005 -5.922 1.00 95.69 211 LYS A O 1
ATOM 1822 N N . SER A 1 212 ? 14.105 -17.785 -6.266 1.00 94.50 212 SER A N 1
ATOM 1823 C CA . SER A 1 212 ? 12.716 -17.729 -6.702 1.00 94.50 212 SER A CA 1
ATOM 1824 C C . SER A 1 212 ? 12.547 -18.528 -7.996 1.00 94.50 212 SER A C 1
ATOM 1826 O O . SER A 1 212 ? 13.334 -18.342 -8.926 1.00 94.50 212 SER A O 1
ATOM 1828 N N . PRO A 1 213 ? 11.482 -19.337 -8.136 1.00 95.38 213 PRO A N 1
ATOM 1829 C CA . PRO A 1 213 ? 11.167 -20.005 -9.402 1.00 95.38 213 PRO A CA 1
ATOM 1830 C C . PRO A 1 213 ? 10.868 -19.013 -10.538 1.00 95.38 213 PRO A C 1
ATOM 1832 O O . PRO A 1 213 ? 10.760 -19.401 -11.695 1.00 95.38 213 PRO A O 1
ATOM 1835 N N . ARG A 1 214 ? 10.718 -17.725 -10.209 1.00 95.00 214 ARG A N 1
ATOM 1836 C CA . ARG A 1 214 ? 10.438 -16.637 -11.145 1.00 95.00 214 ARG A CA 1
ATOM 1837 C C . ARG A 1 214 ? 11.662 -15.781 -11.464 1.00 95.00 214 ARG A C 1
ATOM 1839 O O . ARG A 1 214 ? 11.517 -14.786 -12.173 1.00 95.00 214 ARG A O 1
ATOM 1846 N N . PHE A 1 215 ? 12.843 -16.133 -10.958 1.00 96.94 215 PHE A N 1
ATOM 1847 C CA . PHE A 1 215 ? 14.086 -15.441 -11.289 1.00 96.94 215 PHE A CA 1
ATOM 1848 C C . PHE A 1 215 ? 14.294 -15.376 -12.810 1.00 96.94 215 PHE A C 1
ATOM 1850 O O . PHE A 1 215 ? 14.227 -16.392 -13.498 1.00 96.94 215 PHE A O 1
ATOM 1857 N N . GLY A 1 216 ? 14.503 -14.169 -13.341 1.00 97.06 216 GLY A N 1
ATOM 1858 C CA . GLY A 1 216 ? 14.689 -13.916 -14.770 1.00 97.06 216 GLY A CA 1
ATOM 1859 C C . GLY A 1 216 ? 13.434 -14.077 -15.633 1.00 97.06 216 GLY A C 1
ATOM 1860 O O . GLY A 1 216 ? 13.519 -13.946 -16.852 1.00 97.06 216 GLY A O 1
ATOM 1861 N N . SER A 1 217 ? 12.264 -14.338 -15.042 1.00 97.25 217 SER A N 1
ATOM 1862 C CA . SER A 1 217 ? 11.002 -14.392 -15.786 1.00 97.25 217 SER A CA 1
ATOM 1863 C C . SER A 1 217 ? 10.497 -12.993 -16.138 1.00 97.25 217 SER A C 1
ATOM 1865 O O . SER A 1 217 ? 10.762 -12.022 -15.426 1.00 97.25 217 SER A O 1
ATOM 1867 N N . LEU A 1 218 ? 9.758 -12.881 -17.242 1.00 97.62 218 LEU A N 1
ATOM 1868 C CA . LEU A 1 218 ? 9.101 -11.635 -17.624 1.00 97.62 218 LEU A CA 1
ATOM 1869 C C . LEU A 1 218 ? 7.945 -11.336 -16.654 1.00 97.62 218 LEU A C 1
ATOM 1871 O O . LEU A 1 218 ? 7.129 -12.211 -16.363 1.00 97.62 218 LEU A O 1
ATOM 1875 N N . TRP A 1 219 ? 7.868 -10.100 -16.163 1.00 96.88 219 TRP A N 1
ATOM 1876 C CA . TRP A 1 219 ? 6.746 -9.631 -15.355 1.00 96.88 219 TRP A CA 1
ATOM 1877 C C . TRP A 1 219 ? 5.449 -9.582 -16.178 1.00 96.88 219 TRP A C 1
ATOM 1879 O O . TRP A 1 219 ? 5.458 -9.120 -17.319 1.00 96.88 219 TRP A O 1
ATOM 1889 N N . ASP A 1 220 ? 4.341 -10.025 -15.578 1.00 95.19 220 ASP A N 1
ATOM 1890 C CA . ASP A 1 220 ? 3.007 -10.023 -16.182 1.00 95.19 220 ASP A CA 1
ATOM 1891 C C . ASP A 1 220 ? 2.215 -8.759 -15.785 1.00 95.19 220 ASP A C 1
ATOM 1893 O O . ASP A 1 220 ? 1.847 -8.616 -14.612 1.00 95.19 220 ASP A O 1
ATOM 1897 N N . PRO A 1 221 ? 1.881 -7.869 -16.742 1.00 94.56 221 PRO A N 1
ATOM 1898 C CA . PRO A 1 221 ? 1.071 -6.681 -16.492 1.00 94.56 221 PRO A CA 1
ATOM 1899 C C . PRO A 1 221 ? -0.275 -6.933 -15.814 1.00 94.56 221 PRO A C 1
ATOM 1901 O O . PRO A 1 221 ? -0.734 -6.092 -15.035 1.00 94.56 221 PRO A O 1
ATOM 1904 N N . VAL A 1 222 ? -0.900 -8.092 -16.049 1.00 93.19 222 VAL A N 1
ATOM 1905 C CA . VAL A 1 222 ? -2.197 -8.448 -15.452 1.00 93.19 222 VAL A CA 1
ATOM 1906 C C . VAL A 1 222 ? -2.115 -8.484 -13.922 1.00 93.19 222 VAL A C 1
ATOM 1908 O O . VAL A 1 222 ? -3.101 -8.183 -13.238 1.00 93.19 222 VAL A O 1
ATOM 1911 N N . SER A 1 223 ? -0.928 -8.731 -13.353 1.00 92.75 223 SER A N 1
ATOM 1912 C CA . SER A 1 223 ? -0.714 -8.740 -11.902 1.00 92.75 223 SER A CA 1
ATOM 1913 C C . SER A 1 223 ? -0.994 -7.381 -11.233 1.00 92.75 223 SER A C 1
ATOM 1915 O O . SER A 1 223 ? -1.222 -7.332 -10.023 1.00 92.75 223 SER A O 1
ATOM 1917 N N . ALA A 1 224 ? -1.027 -6.274 -11.988 1.00 94.00 224 ALA A N 1
ATOM 1918 C CA . ALA A 1 224 ? -1.360 -4.941 -11.477 1.00 94.00 224 ALA A CA 1
ATOM 1919 C C . ALA A 1 224 ? -2.870 -4.717 -11.259 1.00 94.00 224 ALA A C 1
ATOM 1921 O O . ALA A 1 224 ? -3.262 -3.769 -10.570 1.00 94.00 224 ALA A O 1
ATOM 1922 N N . LYS A 1 225 ? -3.740 -5.581 -11.802 1.00 92.38 225 LYS A N 1
ATOM 1923 C CA . LYS A 1 225 ? -5.205 -5.419 -11.759 1.00 92.38 225 LYS A CA 1
ATOM 1924 C C . LYS A 1 225 ? -5.768 -5.163 -10.351 1.00 92.38 225 LYS A C 1
ATOM 1926 O O . LYS A 1 225 ? -6.541 -4.214 -10.202 1.00 92.38 225 LYS A O 1
ATOM 1931 N N . PRO A 1 226 ? -5.388 -5.908 -9.290 1.00 91.19 226 PRO A N 1
ATOM 1932 C CA . PRO A 1 226 ? -5.938 -5.682 -7.950 1.00 91.19 226 PRO A CA 1
ATOM 1933 C C . PRO A 1 226 ? -5.586 -4.307 -7.367 1.00 91.19 226 PRO A C 1
ATOM 1935 O O . PRO A 1 226 ? -6.411 -3.702 -6.672 1.00 91.19 226 PRO A O 1
ATOM 1938 N N . LEU A 1 227 ? -4.377 -3.810 -7.654 1.00 92.56 227 LEU A N 1
ATOM 1939 C CA . LEU A 1 227 ? -3.940 -2.467 -7.281 1.00 92.56 227 LEU A CA 1
ATOM 1940 C C . LEU A 1 227 ? -4.808 -1.421 -7.983 1.00 92.56 227 LEU A C 1
ATOM 1942 O O . LEU A 1 227 ? -5.398 -0.575 -7.312 1.00 92.56 227 LEU A O 1
ATOM 1946 N N . LEU A 1 228 ? -4.908 -1.500 -9.311 1.00 91.19 228 LEU A N 1
ATOM 1947 C CA . LEU A 1 228 ? -5.613 -0.500 -10.110 1.00 91.19 228 LEU A CA 1
ATOM 1948 C C . LEU A 1 228 ? -7.104 -0.436 -9.742 1.00 91.19 228 LEU A C 1
ATOM 1950 O O . LEU A 1 228 ? -7.625 0.646 -9.479 1.00 91.19 228 LEU A O 1
ATOM 1954 N N . LEU A 1 229 ? -7.761 -1.589 -9.571 1.00 88.44 229 LEU A N 1
ATOM 1955 C CA . LEU A 1 229 ? -9.144 -1.659 -9.079 1.00 88.44 229 LEU A CA 1
ATOM 1956 C C . LEU A 1 229 ? -9.301 -1.049 -7.681 1.00 88.44 229 LEU A C 1
ATOM 1958 O O . LEU A 1 229 ? -10.324 -0.450 -7.365 1.00 88.44 229 LEU A O 1
ATOM 1962 N N . SER A 1 230 ? -8.293 -1.190 -6.818 1.00 86.50 230 SER A N 1
ATOM 1963 C CA . SER A 1 230 ? -8.347 -0.609 -5.474 1.00 86.50 230 SER A CA 1
ATOM 1964 C C . SER A 1 230 ? -8.175 0.903 -5.481 1.00 86.50 230 SER A C 1
ATOM 1966 O O . SER A 1 230 ? -8.642 1.548 -4.544 1.00 86.50 230 SER A O 1
ATOM 1968 N N . ALA A 1 231 ? -7.511 1.443 -6.501 1.00 87.50 231 ALA A N 1
ATOM 1969 C CA . ALA A 1 231 ? -7.173 2.850 -6.616 1.00 87.50 231 ALA A CA 1
ATOM 1970 C C . ALA A 1 231 ? -8.164 3.636 -7.500 1.00 87.50 231 ALA A C 1
ATOM 1972 O O . ALA A 1 231 ? -8.174 4.860 -7.443 1.00 87.50 231 ALA A O 1
ATOM 1973 N N . ILE A 1 232 ? -9.033 2.954 -8.256 1.00 84.88 232 ILE A N 1
ATOM 1974 C CA . ILE A 1 232 ? -9.987 3.547 -9.210 1.00 84.88 232 ILE A CA 1
ATOM 1975 C C . ILE A 1 232 ? -10.838 4.672 -8.601 1.00 84.88 232 ILE A C 1
ATOM 1977 O O . ILE A 1 232 ? -10.992 5.743 -9.178 1.00 84.88 232 ILE A O 1
ATOM 1981 N N . THR A 1 233 ? -11.290 4.486 -7.358 1.00 79.00 233 THR A N 1
ATOM 1982 C CA . THR A 1 233 ? -12.133 5.455 -6.645 1.00 79.00 233 THR A CA 1
ATOM 1983 C C . THR A 1 233 ? -11.370 6.693 -6.173 1.00 79.00 233 THR A C 1
ATOM 1985 O O . THR A 1 233 ? -11.978 7.592 -5.604 1.00 79.00 233 THR A O 1
ATOM 1988 N N . LEU A 1 234 ? -10.044 6.726 -6.331 1.00 79.88 234 LEU A N 1
ATOM 1989 C CA . LEU A 1 234 ? -9.195 7.810 -5.847 1.00 79.88 234 LEU A CA 1
ATOM 1990 C C . LEU A 1 234 ? -8.856 8.835 -6.932 1.00 79.88 234 LEU A C 1
ATOM 1992 O O . LEU A 1 234 ? -8.563 9.981 -6.597 1.00 79.88 234 LEU A O 1
ATOM 1996 N N . HIS A 1 235 ? -8.852 8.455 -8.216 1.00 79.25 235 HIS A N 1
ATOM 1997 C CA . HIS A 1 235 ? -8.501 9.376 -9.301 1.00 79.25 235 HIS A CA 1
ATOM 1998 C C . HIS A 1 235 ? -8.905 8.851 -10.687 1.00 79.25 235 HIS A C 1
ATOM 2000 O O . HIS A 1 235 ? -8.493 7.758 -11.063 1.00 79.25 235 HIS A O 1
ATOM 2006 N N . LYS A 1 236 ? -9.564 9.682 -11.515 1.00 75.44 236 LYS A N 1
ATOM 2007 C CA . LYS A 1 236 ? -10.060 9.283 -12.856 1.00 75.44 236 LYS A CA 1
ATOM 2008 C C . LYS A 1 236 ? -8.993 8.679 -13.777 1.00 75.44 236 LYS A C 1
ATOM 2010 O O . LYS A 1 236 ? -9.260 7.786 -14.560 1.00 75.44 236 LYS A O 1
ATOM 2015 N N . LYS A 1 237 ? -7.748 9.171 -13.699 1.00 74.44 237 LYS A N 1
ATOM 2016 C CA . LYS A 1 237 ? -6.644 8.646 -14.533 1.00 74.44 237 LYS A CA 1
ATOM 2017 C C . LYS A 1 237 ? -6.339 7.166 -14.264 1.00 74.44 237 LYS A C 1
ATOM 2019 O O . LYS A 1 237 ? -5.617 6.560 -15.038 1.00 74.44 237 LYS A O 1
ATOM 2024 N N . ILE A 1 238 ? -6.838 6.593 -13.171 1.00 80.19 238 ILE A N 1
ATOM 2025 C CA . ILE A 1 238 ? -6.666 5.172 -12.862 1.00 80.19 238 ILE A CA 1
ATOM 2026 C C . ILE A 1 238 ? -7.641 4.315 -13.683 1.00 80.19 238 ILE A C 1
ATOM 2028 O O . ILE A 1 238 ? -7.278 3.198 -14.046 1.00 80.19 238 ILE A O 1
ATOM 2032 N N . ASP A 1 239 ? -8.804 4.851 -14.074 1.00 75.56 239 ASP A N 1
ATOM 2033 C CA . ASP A 1 239 ? -9.706 4.207 -15.042 1.00 75.56 239 ASP A CA 1
ATOM 2034 C C . ASP A 1 239 ? -8.989 3.963 -16.376 1.00 75.56 239 ASP A C 1
ATOM 2036 O O . ASP A 1 239 ? -9.040 2.870 -16.937 1.00 75.56 239 ASP A O 1
ATOM 2040 N N . GLU A 1 240 ? -8.243 4.971 -16.840 1.00 78.12 240 GLU A N 1
ATOM 2041 C CA . GLU A 1 240 ? -7.432 4.900 -18.061 1.00 78.12 240 GLU A CA 1
ATOM 2042 C C . GLU A 1 240 ? -6.307 3.857 -17.956 1.00 78.12 240 GLU A C 1
ATOM 2044 O O . GLU A 1 240 ? -5.888 3.318 -18.970 1.00 78.12 240 GLU A O 1
ATOM 2049 N N . LEU A 1 241 ? -5.804 3.552 -16.753 1.00 77.81 241 LEU A N 1
ATOM 2050 C CA . LEU A 1 241 ? -4.793 2.502 -16.560 1.00 77.81 241 LEU A CA 1
ATOM 2051 C C . LEU A 1 241 ? -5.403 1.102 -16.611 1.00 77.81 241 LEU A C 1
ATOM 2053 O O . LEU A 1 241 ? -4.763 0.172 -17.097 1.00 77.81 241 LEU A O 1
ATOM 2057 N N . LEU A 1 242 ? -6.624 0.941 -16.097 1.00 79.56 242 LEU A N 1
ATOM 2058 C CA . LEU A 1 242 ? -7.328 -0.340 -16.105 1.00 79.56 242 LEU A CA 1
ATOM 2059 C C . LEU A 1 242 ? -7.661 -0.805 -17.520 1.00 79.56 242 LEU A C 1
ATOM 2061 O O . LEU A 1 242 ? -7.564 -1.999 -17.789 1.00 79.56 242 LEU A O 1
ATOM 2065 N N . SER A 1 243 ? -8.018 0.117 -18.417 1.00 82.19 243 SER A N 1
ATOM 2066 C CA . SER A 1 243 ? -8.346 -0.209 -19.811 1.00 82.19 243 SER A CA 1
ATOM 2067 C C . SER A 1 243 ? -7.144 -0.662 -20.646 1.00 82.19 243 SER A C 1
ATOM 2069 O O . SER A 1 243 ? -7.336 -1.186 -21.739 1.00 82.19 243 SER A O 1
ATOM 2071 N N . LEU A 1 244 ? -5.918 -0.477 -20.145 1.00 82.00 244 LEU A N 1
ATOM 2072 C CA . LEU A 1 244 ? -4.684 -0.911 -20.806 1.00 82.00 244 LEU A CA 1
ATOM 2073 C C . LEU A 1 244 ? -4.312 -2.361 -20.488 1.00 82.00 244 LEU A C 1
ATOM 2075 O O . LEU A 1 244 ? -3.423 -2.912 -21.131 1.00 82.00 244 LEU A O 1
ATOM 2079 N N . LEU A 1 245 ? -4.949 -2.974 -19.486 1.00 79.56 245 LEU A N 1
ATOM 2080 C CA . LEU A 1 245 ? -4.674 -4.363 -19.150 1.00 79.56 245 LEU A CA 1
ATOM 2081 C C . LEU A 1 245 ? -5.238 -5.309 -20.223 1.00 79.56 245 LEU A C 1
ATOM 2083 O O . LEU A 1 245 ? -6.348 -5.076 -20.708 1.00 79.56 245 LEU A O 1
ATOM 2087 N N . PRO A 1 246 ? -4.521 -6.401 -20.556 1.00 72.94 246 PRO A N 1
ATOM 2088 C CA . PRO A 1 246 ? -5.069 -7.478 -21.373 1.00 72.94 246 PRO A CA 1
ATOM 2089 C C . PRO A 1 246 ? -6.390 -7.996 -20.789 1.00 72.94 246 PRO A C 1
ATOM 2091 O O . PRO A 1 246 ? -6.565 -8.020 -19.565 1.00 72.94 246 PRO A O 1
ATOM 2094 N N . SER A 1 247 ? -7.311 -8.379 -21.679 1.00 66.00 247 SER A N 1
ATOM 2095 C CA . SER A 1 247 ? -8.627 -8.939 -21.331 1.00 66.00 247 SER A CA 1
ATOM 2096 C C . SER A 1 247 ? -8.511 -10.259 -20.579 1.00 66.00 247 SER A C 1
ATOM 2098 O O . SER A 1 247 ? -7.699 -11.102 -21.018 1.00 66.00 247 SER A O 1
#

Secondary structure (DSSP, 8-state):
-PPPPHHHHHHHHHT-S-HHHHHHHHHHHHHH--TTTTTPPP-HHHHHHHHHHHHHHGGGS-TT-HHHHHHHHHHHHHHHHTTTT--S-HHHHHHHHHHHHHHHHHHT-HHHHHHHHHHHHHHHHHHB-TTS-BHHHHHTT-HHHHHHHHHHHHHHHHHHHHH-S----TTT---TTS--HHHHHHHHHHHHTTSS--BTTTT-S-HHHHTSTTTTPBP-GGGGHHHHHHHGGG-THHHHHHTTS--

Organism: NCBI:txid1070528

InterPro domains:
  IPR008929 Chondroitin AC/alginate lyase [G3DSA:1.50.10.100] (70-218)